Protein AF-0000000076796017 (afdb_homodimer)

Nearest PDB structures (foldseek):
  6kgq-assembly1_A  TM=8.817E-01  e=2.669E+00  Homo sapiens
  6ox7-assembly1_C  TM=5.509E-01  e=4.824E+00  Homo sapiens
  8iyj-assembly1_U4  TM=5.498E-01  e=5.876E+00  Mus musculus
  6kgq-assembly1_A  TM=8.826E-01  e=4.907E+00  Homo sapiens
  6ox7-assembly1_C  TM=5.488E-01  e=4.907E+00  Homo sapiens

Organism: Aegilops tauschii subsp. strangulata (NCBI:txid200361)

Structure (mmCIF, N/CA/C/O backbone):
data_AF-0000000076796017-model_v1
#
loop_
_entity.id
_entity.type
_entity.pdbx_description
1 polymer 'Uncharacterized protein'
#
loop_
_atom_site.group_PDB
_atom_site.id
_atom_site.type_symbol
_atom_site.label_atom_id
_atom_site.label_alt_id
_atom_site.label_comp_id
_atom_site.label_asym_id
_atom_site.label_entity_id
_atom_site.label_seq_id
_atom_site.pdbx_PDB_ins_code
_atom_site.Cartn_x
_atom_site.Cartn_y
_atom_site.Cartn_z
_atom_site.occupancy
_atom_site.B_iso_or_equiv
_atom_site.auth_seq_id
_atom_site.auth_comp_id
_atom_site.auth_asym_id
_atom_site.auth_atom_id
_atom_site.pdbx_PDB_model_num
ATOM 1 N N . MET A 1 1 ? -2.475 -36.625 -25.141 1 82.12 1 MET A N 1
ATOM 2 C CA . M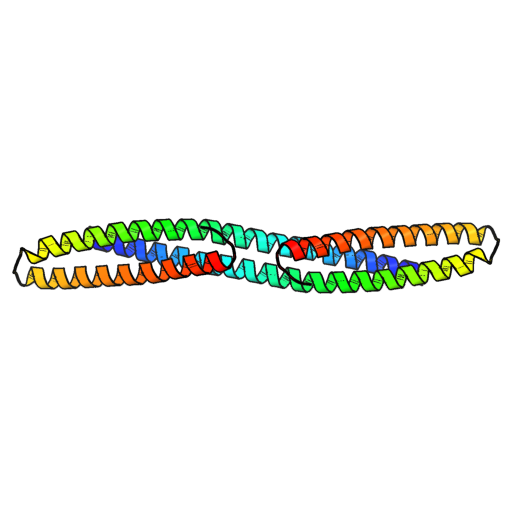ET A 1 1 ? -1.219 -35.875 -25.188 1 82.12 1 MET A CA 1
ATOM 3 C C . MET A 1 1 ? -1.455 -34.438 -25.641 1 82.12 1 MET A C 1
ATOM 5 O O . MET A 1 1 ? -1.058 -33.5 -24.953 1 82.12 1 MET A O 1
ATOM 9 N N . ILE A 1 2 ? -2.303 -34.281 -26.609 1 82.19 2 ILE A N 1
ATOM 10 C CA . ILE A 1 2 ? -2.537 -32.969 -27.156 1 82.19 2 ILE A CA 1
ATOM 11 C C . ILE A 1 2 ? -3.299 -32.125 -26.125 1 82.19 2 ILE A C 1
ATOM 13 O O . ILE A 1 2 ? -2.924 -30.969 -25.859 1 82.19 2 ILE A O 1
ATOM 17 N N . GLU A 1 3 ? -4.223 -32.719 -25.453 1 85.38 3 GLU A N 1
ATOM 18 C CA . GLU A 1 3 ? -5.023 -32 -24.453 1 85.38 3 GLU A CA 1
ATOM 19 C C . GLU A 1 3 ? -4.18 -31.625 -23.25 1 85.38 3 GLU A C 1
ATOM 21 O O . GLU A 1 3 ? -4.352 -30.547 -22.688 1 85.38 3 GLU A O 1
ATOM 26 N N . TYR A 1 4 ? -3.299 -32.438 -23.031 1 89.06 4 TYR A N 1
ATOM 27 C CA . TYR A 1 4 ? -2.434 -32.156 -21.891 1 89.06 4 TYR A CA 1
ATOM 28 C C . TYR A 1 4 ? -1.48 -31.016 -22.188 1 89.06 4 TYR A C 1
ATOM 30 O O . TYR A 1 4 ? -1.283 -30.125 -21.359 1 89.06 4 TYR A O 1
ATOM 38 N N . LYS A 1 5 ? -1.027 -31 -23.359 1 90.81 5 LYS A N 1
ATOM 39 C CA . LYS A 1 5 ? -0.114 -29.938 -23.781 1 90.81 5 LYS A CA 1
ATOM 40 C C . LYS A 1 5 ? -0.812 -28.578 -23.797 1 90.81 5 LYS A C 1
ATOM 42 O O . LYS A 1 5 ? -0.238 -27.578 -23.359 1 90.81 5 LYS A O 1
ATOM 47 N N . THR A 1 6 ? -2.016 -28.609 -24.188 1 92.5 6 THR A N 1
ATOM 48 C CA . THR A 1 6 ? -2.807 -27.375 -24.219 1 92.5 6 THR A CA 1
ATOM 49 C C . THR A 1 6 ? -3.07 -26.875 -22.797 1 92.5 6 THR A C 1
ATOM 51 O O . THR A 1 6 ? -3.01 -25.672 -22.547 1 92.5 6 THR A O 1
ATOM 54 N N . SER A 1 7 ? -3.309 -27.812 -21.891 1 92.25 7 SER A N 1
ATOM 55 C CA . SER A 1 7 ? -3.551 -27.438 -20.5 1 92.25 7 SER A CA 1
ATOM 56 C C . SER A 1 7 ? -2.32 -26.797 -19.875 1 92.25 7 SER A C 1
ATOM 58 O O . SER A 1 7 ? -2.428 -25.781 -19.172 1 92.25 7 SER A O 1
ATOM 60 N N . ILE A 1 8 ? -1.186 -27.344 -20.234 1 93.69 8 ILE A N 1
ATOM 61 C CA . ILE A 1 8 ? 0.057 -26.828 -19.672 1 93.69 8 ILE A CA 1
ATOM 62 C C . ILE A 1 8 ? 0.319 -25.422 -20.188 1 93.69 8 ILE A C 1
ATOM 64 O O . ILE A 1 8 ? 0.749 -24.547 -19.438 1 93.69 8 ILE A O 1
ATOM 68 N N . GLU A 1 9 ? 0.055 -25.25 -21.469 1 93.81 9 GLU A N 1
ATOM 69 C CA . GLU A 1 9 ? 0.251 -23.938 -22.062 1 93.81 9 GLU A CA 1
ATOM 70 C C . GLU A 1 9 ? -0.673 -22.891 -21.422 1 93.81 9 GLU A C 1
ATOM 72 O O . GLU A 1 9 ? -0.264 -21.766 -21.172 1 93.81 9 GLU A O 1
ATOM 77 N N . SER A 1 10 ? -1.889 -23.281 -21.156 1 95.69 10 SER A N 1
ATOM 78 C CA . SER A 1 10 ? -2.84 -22.391 -20.484 1 95.69 10 SER A CA 1
ATOM 79 C C . SER A 1 10 ? -2.371 -22.031 -19.078 1 95.69 10 SER A C 1
ATOM 81 O O . SER A 1 10 ? -2.445 -20.859 -18.672 1 95.69 10 SER A O 1
ATOM 83 N N . LEU A 1 11 ? -1.848 -22.969 -18.375 1 96.44 11 LEU A N 1
ATOM 84 C CA . LEU A 1 11 ? -1.366 -22.734 -17.031 1 96.44 11 LEU A CA 1
ATOM 85 C C . LEU A 1 11 ? -0.142 -21.828 -17.031 1 96.44 11 LEU A C 1
ATOM 87 O O . LEU A 1 11 ? 0.024 -21 -16.125 1 96.44 11 LEU A O 1
ATOM 91 N N . ARG A 1 12 ? 0.685 -22 -18.062 1 95.5 12 ARG A N 1
ATOM 92 C CA . ARG A 1 12 ? 1.837 -21.125 -18.219 1 95.5 12 ARG A CA 1
ATOM 93 C C . ARG A 1 12 ? 1.396 -19.672 -18.422 1 95.5 12 ARG A C 1
ATOM 95 O O . ARG A 1 12 ? 1.938 -18.766 -17.781 1 95.5 12 ARG A O 1
ATOM 102 N N . LYS A 1 13 ? 0.409 -19.5 -19.219 1 96.38 13 LYS A N 1
ATOM 103 C CA . LYS A 1 13 ? -0.108 -18.156 -19.484 1 96.38 13 LYS A CA 1
ATOM 104 C C . LYS A 1 13 ? -0.763 -17.562 -18.234 1 96.38 13 LYS A C 1
ATOM 106 O O . LYS A 1 13 ? -0.538 -16.406 -17.906 1 96.38 13 LYS A O 1
ATOM 111 N N . ASP A 1 14 ? -1.509 -18.359 -17.578 1 96.19 14 ASP A N 1
ATOM 112 C CA . ASP A 1 14 ? -2.184 -17.906 -16.375 1 96.19 14 ASP A CA 1
ATOM 113 C C . ASP A 1 14 ? -1.175 -17.531 -15.281 1 96.19 14 ASP A C 1
ATOM 115 O O . ASP A 1 14 ? -1.356 -16.547 -14.562 1 96.19 14 ASP A O 1
ATOM 119 N N . SER A 1 15 ? -0.137 -18.328 -15.148 1 97 15 SER A N 1
ATOM 120 C CA . SER A 1 15 ? 0.914 -18.062 -14.172 1 97 15 SER A CA 1
ATOM 121 C C . SER A 1 15 ? 1.605 -16.734 -14.453 1 97 15 SER A C 1
ATOM 123 O O . SER A 1 15 ? 1.773 -15.922 -13.547 1 97 15 SER A O 1
ATOM 125 N N . LYS A 1 16 ? 1.929 -16.547 -15.727 1 96.5 16 LYS A N 1
ATOM 126 C CA . LYS A 1 16 ? 2.588 -15.297 -16.094 1 96.5 16 LYS A CA 1
ATOM 127 C C . LYS A 1 16 ? 1.682 -14.094 -15.836 1 96.5 16 LYS A C 1
ATOM 129 O O . LYS A 1 16 ? 2.121 -13.086 -15.289 1 96.5 16 LYS A O 1
ATOM 134 N N . TYR A 1 17 ? 0.441 -14.242 -16.25 1 97.19 17 TYR A N 1
ATOM 135 C CA . TYR A 1 17 ? -0.536 -13.172 -16.078 1 97.19 17 TYR A CA 1
ATOM 136 C C . TYR A 1 17 ? -0.683 -12.789 -14.609 1 97.19 17 TYR A C 1
ATOM 138 O O . TYR A 1 17 ? -0.632 -11.609 -14.258 1 97.19 17 TYR A O 1
ATOM 146 N N . THR A 1 18 ? -0.815 -13.742 -13.75 1 96.75 18 THR A N 1
ATOM 147 C CA . THR A 1 18 ? -1.027 -13.469 -12.328 1 96.75 18 THR A CA 1
ATOM 148 C C . THR A 1 18 ? 0.238 -12.898 -11.695 1 96.75 18 THR A C 1
ATOM 150 O O . THR A 1 18 ? 0.167 -12.016 -10.844 1 96.75 18 THR A O 1
ATOM 153 N N . LEU A 1 19 ? 1.381 -13.391 -12.148 1 96.19 19 LEU A N 1
ATOM 154 C CA . LEU A 1 19 ? 2.639 -12.891 -11.602 1 96.19 19 LEU A CA 1
ATOM 155 C C . LEU A 1 19 ? 2.855 -11.43 -11.984 1 96.19 19 LEU A C 1
ATOM 157 O O . LEU A 1 19 ? 3.338 -10.633 -11.18 1 96.19 19 LEU A O 1
ATOM 161 N N . ASP A 1 20 ? 2.441 -11.07 -13.211 1 95.62 20 ASP A N 1
ATOM 162 C CA . ASP A 1 20 ? 2.521 -9.688 -13.648 1 95.62 20 ASP A CA 1
ATOM 163 C C . ASP A 1 20 ? 1.604 -8.789 -12.82 1 95.62 20 ASP A C 1
ATOM 165 O O . ASP A 1 20 ? 1.963 -7.656 -12.492 1 95.62 20 ASP A O 1
ATOM 169 N N . LYS A 1 21 ? 0.511 -9.305 -12.492 1 94.75 21 LYS A N 1
ATOM 170 C CA . LYS A 1 21 ? -0.436 -8.539 -11.688 1 94.75 21 LYS A CA 1
ATOM 171 C C . LYS A 1 21 ? 0.102 -8.312 -10.281 1 94.75 21 LYS A C 1
ATOM 173 O O . LYS A 1 21 ? -0.119 -7.25 -9.688 1 94.75 21 LYS A O 1
ATOM 178 N N . VAL A 1 22 ? 0.787 -9.297 -9.75 1 94.88 22 VAL A N 1
ATOM 179 C CA . VAL A 1 22 ? 1.379 -9.148 -8.422 1 94.88 22 VAL A CA 1
ATOM 180 C C . VAL A 1 22 ? 2.381 -7.996 -8.43 1 94.88 22 VAL A C 1
ATOM 182 O O . VAL A 1 22 ? 2.418 -7.188 -7.5 1 94.88 22 VAL A O 1
ATOM 185 N N . VAL A 1 23 ? 3.18 -7.949 -9.508 1 94.56 23 VAL A N 1
ATOM 186 C CA . VAL A 1 23 ? 4.199 -6.914 -9.617 1 94.56 23 VAL A CA 1
ATOM 187 C C . VAL A 1 23 ? 3.547 -5.535 -9.578 1 94.56 23 VAL A C 1
ATOM 189 O O . VAL A 1 23 ? 4.035 -4.629 -8.898 1 94.56 23 VAL A O 1
ATOM 192 N N . ILE A 1 24 ? 2.369 -5.367 -10.172 1 93.38 24 ILE A N 1
ATOM 193 C CA . ILE A 1 24 ? 1.649 -4.098 -10.195 1 93.38 24 ILE A CA 1
ATOM 194 C C . ILE A 1 24 ? 1.143 -3.768 -8.797 1 93.38 24 ILE A C 1
ATOM 196 O O . ILE A 1 24 ? 1.312 -2.643 -8.32 1 93.38 24 ILE A O 1
ATOM 200 N N . GLY A 1 25 ? 0.575 -4.773 -8.203 1 93.56 25 GLY A N 1
ATOM 201 C CA . GLY 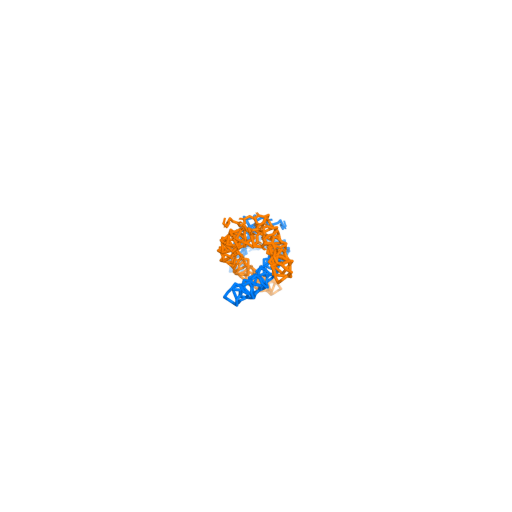A 1 25 ? 0.085 -4.562 -6.852 1 93.56 25 GLY A CA 1
ATOM 202 C C . GLY A 1 25 ? 1.183 -4.199 -5.867 1 93.56 25 GLY A C 1
ATOM 203 O O . GLY A 1 25 ? 1 -3.318 -5.023 1 93.56 25 GLY A O 1
ATOM 204 N N . GLU A 1 26 ? 2.318 -4.828 -5.984 1 93.81 26 GLU A N 1
ATOM 205 C CA . GLU A 1 26 ? 3.465 -4.535 -5.129 1 93.81 26 GLU A CA 1
ATOM 206 C C . GLU A 1 26 ? 3.977 -3.115 -5.355 1 93.81 26 GLU A C 1
ATOM 208 O O . GLU A 1 26 ? 4.316 -2.414 -4.402 1 93.81 26 GLU A O 1
ATOM 213 N N . SER A 1 27 ? 3.977 -2.717 -6.609 1 93 27 SER A N 1
ATOM 214 C CA . SER A 1 27 ? 4.43 -1.375 -6.957 1 93 27 SER A CA 1
ATOM 215 C C . SER A 1 27 ? 3.508 -0.309 -6.375 1 93 27 SER A C 1
ATOM 217 O O . SER A 1 27 ? 3.975 0.701 -5.844 1 93 27 SER A O 1
ATOM 219 N N . ASP A 1 28 ? 2.223 -0.581 -6.461 1 91.25 28 ASP A N 1
ATOM 220 C CA . ASP A 1 28 ? 1.256 0.36 -5.902 1 91.25 28 ASP A CA 1
ATOM 221 C C . ASP A 1 28 ? 1.414 0.476 -4.391 1 91.25 28 ASP A C 1
ATOM 223 O O . ASP A 1 28 ? 1.37 1.577 -3.838 1 91.25 28 ASP A O 1
ATOM 227 N N . LEU A 1 29 ? 1.631 -0.624 -3.76 1 93.38 29 LEU A N 1
ATOM 228 C CA . LEU A 1 29 ? 1.809 -0.644 -2.312 1 93.38 29 LEU A CA 1
ATOM 229 C C . LEU A 1 29 ? 3.047 0.149 -1.906 1 93.38 29 LEU A C 1
ATOM 231 O O . LEU A 1 29 ? 2.986 0.974 -0.991 1 93.38 29 LEU A O 1
ATOM 235 N N . GLN A 1 30 ? 4.094 -0.047 -2.654 1 93 30 GLN A N 1
ATOM 236 C CA . GLN A 1 30 ? 5.344 0.633 -2.34 1 93 30 GLN A CA 1
ATOM 237 C C . GLN A 1 30 ? 5.23 2.135 -2.588 1 93 30 GLN A C 1
ATOM 239 O O . GLN A 1 30 ? 5.727 2.939 -1.795 1 93 30 GLN A O 1
ATOM 244 N N . ARG A 1 31 ? 4.555 2.506 -3.619 1 94 31 ARG A N 1
ATOM 245 C CA . ARG A 1 31 ? 4.34 3.918 -3.916 1 94 31 ARG A CA 1
ATOM 246 C C . ARG A 1 31 ? 3.492 4.582 -2.834 1 94 31 ARG A C 1
ATOM 248 O O . ARG A 1 31 ? 3.816 5.68 -2.371 1 94 31 ARG A O 1
ATOM 255 N N . GLY A 1 32 ? 2.422 3.896 -2.49 1 93.56 32 GLY A N 1
ATOM 256 C CA . GLY A 1 32 ? 1.574 4.43 -1.436 1 93.56 32 GLY A CA 1
ATOM 257 C C . GLY A 1 32 ? 2.312 4.648 -0.128 1 93.56 32 GLY A C 1
ATOM 258 O O . GLY A 1 32 ? 2.162 5.691 0.51 1 93.56 32 GLY A O 1
ATOM 259 N N . ARG A 1 33 ? 3.143 3.707 0.24 1 93.88 33 ARG A N 1
ATOM 260 C CA . ARG A 1 33 ? 3.922 3.811 1.47 1 93.88 33 ARG A CA 1
ATOM 261 C C . ARG A 1 33 ? 4.906 4.973 1.398 1 93.88 33 ARG A C 1
ATOM 263 O O . ARG A 1 33 ? 5.035 5.746 2.354 1 93.88 33 ARG A O 1
ATOM 270 N N . THR A 1 34 ? 5.562 5.098 0.241 1 94.69 34 THR A N 1
ATOM 271 C CA . THR A 1 34 ? 6.531 6.168 0.039 1 94.69 34 THR A CA 1
ATOM 272 C C . THR A 1 34 ? 5.848 7.531 0.088 1 94.69 34 THR A C 1
ATOM 274 O O . THR A 1 34 ? 6.34 8.453 0.74 1 94.69 34 THR A O 1
ATOM 277 N N . ASP A 1 35 ? 4.691 7.609 -0.568 1 94.25 35 ASP A N 1
ATOM 278 C CA . ASP A 1 35 ? 3.943 8.867 -0.583 1 94.25 35 ASP A CA 1
ATOM 279 C C . ASP A 1 35 ? 3.477 9.242 0.821 1 94.25 35 ASP A C 1
ATOM 281 O O . ASP A 1 35 ? 3.578 10.406 1.225 1 94.25 35 ASP A O 1
ATOM 285 N N . LEU A 1 36 ? 2.994 8.297 1.562 1 95.75 36 LEU A N 1
ATOM 286 C CA . LEU A 1 36 ? 2.508 8.57 2.91 1 95.75 36 LEU A CA 1
ATOM 287 C C . LEU A 1 36 ? 3.652 8.984 3.828 1 95.75 36 LEU A C 1
ATOM 289 O O . LEU A 1 36 ? 3.494 9.891 4.652 1 95.75 36 LEU A O 1
ATOM 293 N N . ARG A 1 37 ? 4.82 8.391 3.613 1 95.88 37 ARG A N 1
ATOM 294 C CA . ARG A 1 37 ? 5.98 8.773 4.414 1 95.88 37 ARG A CA 1
ATOM 295 C C . ARG A 1 37 ? 6.406 10.203 4.117 1 95.88 37 ARG A C 1
ATOM 297 O O . ARG A 1 37 ? 6.625 10.992 5.039 1 95.88 37 ARG A O 1
ATOM 304 N N . SER A 1 38 ? 6.48 10.523 2.828 1 95.75 38 SER A N 1
ATOM 305 C CA . SER A 1 38 ? 6.887 11.859 2.41 1 95.75 38 SER A CA 1
ATOM 306 C C . SER A 1 38 ? 5.875 12.906 2.859 1 95.75 38 SER A C 1
ATOM 308 O O . SER A 1 38 ? 6.254 13.953 3.398 1 95.75 38 SER A O 1
ATOM 310 N N . THR A 1 39 ? 4.629 12.539 2.678 1 96.06 39 THR A N 1
ATOM 311 C CA . THR A 1 39 ? 3.588 13.492 3.053 1 96.06 39 THR A CA 1
ATOM 312 C C . THR A 1 39 ? 3.516 13.641 4.57 1 96.06 39 THR A C 1
ATOM 314 O O . THR A 1 39 ? 3.27 14.742 5.078 1 96.06 39 THR A O 1
ATOM 317 N N . GLY A 1 40 ? 3.768 12.539 5.254 1 96.31 40 GLY A N 1
ATOM 318 C CA . GLY A 1 40 ? 3.83 12.617 6.707 1 96.31 40 GLY A CA 1
ATOM 319 C C .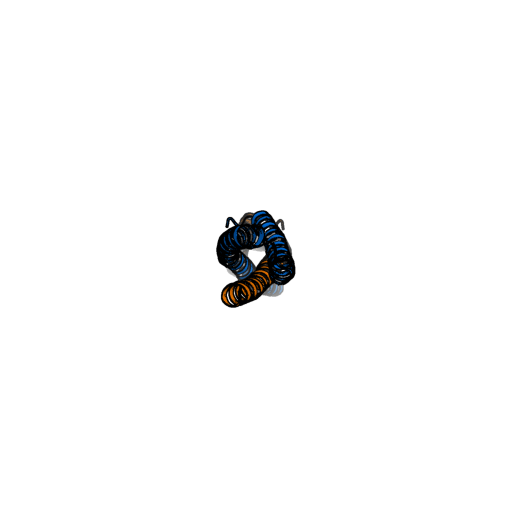 GLY A 1 40 ? 4.887 13.586 7.207 1 96.31 40 GLY A C 1
ATOM 320 O O . GLY A 1 40 ? 4.625 14.383 8.109 1 96.31 40 GLY A O 1
ATOM 321 N N . LYS A 1 41 ? 6.031 13.617 6.598 1 95.88 41 LYS A N 1
ATOM 322 C CA . LYS A 1 41 ? 7.098 14.547 6.953 1 95.88 41 LYS A CA 1
ATOM 323 C C . LYS A 1 41 ? 6.691 15.984 6.66 1 95.88 41 LYS A C 1
ATOM 325 O O . LYS A 1 41 ? 6.98 16.891 7.445 1 95.88 41 LYS A O 1
ATOM 330 N N . GLN A 1 42 ? 6.051 16.141 5.562 1 96.5 42 GLN A N 1
ATOM 331 C CA . GLN A 1 42 ? 5.582 17.469 5.199 1 96.5 42 GLN A CA 1
ATOM 332 C C . GLN A 1 42 ? 4.562 17.984 6.211 1 96.5 42 GLN A C 1
ATOM 334 O O . GLN A 1 42 ? 4.59 19.156 6.586 1 96.5 42 GLN A O 1
ATOM 339 N N . ILE A 1 43 ? 3.66 17.141 6.68 1 97.88 43 ILE A N 1
ATOM 340 C CA . ILE A 1 43 ? 2.648 17.531 7.652 1 97.88 43 ILE A CA 1
ATOM 341 C C . ILE A 1 43 ? 3.322 17.953 8.953 1 97.88 43 ILE A C 1
ATOM 343 O O . ILE A 1 43 ? 2.934 18.953 9.562 1 97.88 43 ILE A O 1
ATOM 347 N N . GLN A 1 44 ? 4.344 17.234 9.328 1 97.31 44 GLN A N 1
ATOM 348 C CA . GLN A 1 44 ? 5.066 17.594 10.547 1 97.31 44 GLN A CA 1
ATOM 349 C C . GLN A 1 44 ? 5.695 18.969 10.438 1 97.31 44 GLN A C 1
ATOM 351 O O . GLN A 1 44 ? 5.684 19.75 11.398 1 97.31 44 GLN A O 1
ATOM 356 N N . SER A 1 45 ? 6.184 19.281 9.266 1 97.44 45 SER A N 1
ATOM 357 C CA . SER A 1 45 ? 6.766 20.609 9.039 1 97.44 45 SER A CA 1
ATOM 358 C C . SER A 1 45 ? 5.711 21.703 9.164 1 97.44 45 SER A C 1
ATOM 360 O O . SER A 1 45 ? 5.961 22.734 9.773 1 97.44 45 SER A O 1
ATOM 362 N N . VAL A 1 46 ? 4.562 21.422 8.617 1 98 46 VAL A N 1
ATOM 363 C CA . VAL A 1 46 ? 3.473 22.391 8.695 1 98 46 VAL A CA 1
ATOM 364 C C . VAL A 1 46 ? 3.037 22.562 10.148 1 98 46 VAL A C 1
ATOM 366 O O . VAL A 1 46 ? 2.785 23.672 10.602 1 98 46 VAL A O 1
ATOM 369 N N . ILE A 1 47 ? 2.996 21.531 10.93 1 98 47 ILE A N 1
ATOM 370 C CA . ILE A 1 47 ? 2.617 21.578 12.336 1 98 47 ILE A CA 1
ATOM 371 C C . ILE A 1 47 ? 3.607 22.453 13.102 1 98 47 ILE A C 1
ATOM 373 O O . ILE A 1 47 ? 3.209 23.297 13.906 1 98 47 ILE A O 1
ATOM 377 N N . ARG A 1 48 ? 4.863 22.312 12.797 1 97.62 48 ARG A N 1
ATOM 378 C CA . ARG A 1 48 ? 5.879 23.141 13.453 1 97.62 48 ARG A CA 1
ATOM 379 C C . ARG A 1 48 ? 5.691 24.609 13.117 1 97.62 48 ARG A C 1
ATOM 381 O O . ARG A 1 48 ? 5.82 25.469 13.992 1 97.62 48 ARG A O 1
ATOM 388 N N . SER A 1 49 ? 5.406 24.844 11.891 1 97.62 49 SER A N 1
ATOM 389 C CA . SER A 1 49 ? 5.156 26.219 11.477 1 97.62 49 SER A CA 1
ATOM 390 C C . SER A 1 49 ? 3.928 26.797 12.172 1 97.62 49 SER A C 1
ATOM 3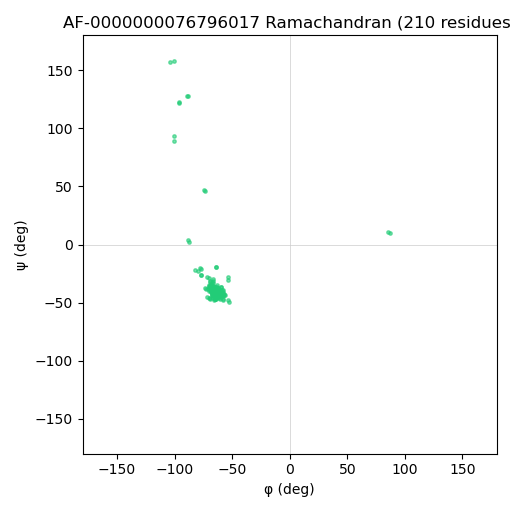92 O O . SER A 1 49 ? 3.906 27.969 12.539 1 97.62 49 SER A O 1
ATOM 394 N N . ILE A 1 50 ? 2.971 25.984 12.391 1 98.12 50 ILE A N 1
ATOM 395 C CA . ILE A 1 50 ? 1.757 26.422 13.07 1 98.12 50 ILE A CA 1
ATOM 396 C C . ILE A 1 50 ? 2.076 26.75 14.531 1 98.12 50 ILE A C 1
ATOM 398 O O . ILE A 1 50 ? 1.617 27.766 15.062 1 98.12 50 ILE A O 1
ATOM 402 N N . TYR A 1 51 ? 2.871 25.953 15.133 1 97.12 51 TYR A N 1
ATOM 403 C CA . TYR A 1 51 ? 3.27 26.234 16.516 1 97.12 51 TYR A CA 1
ATOM 404 C C . TYR A 1 51 ? 3.963 27.594 16.609 1 97.12 51 TYR A C 1
ATOM 406 O O . TYR A 1 51 ? 3.709 28.359 17.547 1 97.12 51 TYR A O 1
ATOM 414 N N . LYS A 1 52 ? 4.801 27.844 15.68 1 96.25 52 LYS A N 1
ATOM 415 C CA . LYS A 1 52 ? 5.484 29.141 15.664 1 96.25 52 LYS A CA 1
ATOM 416 C 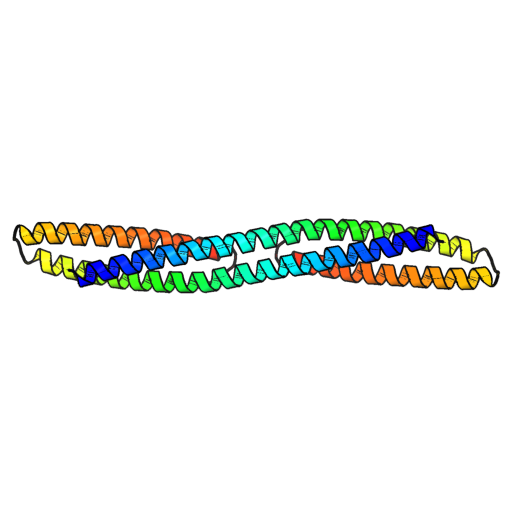C . LYS A 1 52 ? 4.496 30.281 15.469 1 96.25 52 LYS A C 1
ATOM 418 O O . LYS A 1 52 ? 4.598 31.312 16.125 1 96.25 52 LYS A O 1
ATOM 423 N N . ALA A 1 53 ? 3.523 30.062 14.633 1 96.31 53 ALA A N 1
ATOM 424 C CA . ALA A 1 53 ? 2.504 31.078 14.383 1 96.31 53 ALA A CA 1
ATOM 425 C C . ALA A 1 53 ? 1.625 31.281 15.617 1 96.31 53 ALA A C 1
ATOM 427 O O . ALA A 1 53 ? 1.232 32.406 15.93 1 96.31 53 ALA A O 1
ATOM 428 N N . GLU A 1 54 ? 1.323 30.203 16.266 1 96.62 54 GLU A N 1
ATOM 429 C CA . GLU A 1 54 ? 0.546 30.297 17.5 1 96.62 54 GLU A CA 1
ATOM 430 C C . GLU A 1 54 ? 1.298 31.078 18.578 1 96.62 54 GLU A C 1
ATOM 432 O O . GLU A 1 54 ? 0.7 31.859 19.312 1 96.62 54 GLU A O 1
ATOM 437 N N . SER A 1 55 ? 2.578 30.875 18.641 1 95.44 55 SER A N 1
ATOM 438 C CA . SER A 1 55 ? 3.412 31.609 19.578 1 95.44 55 SER A CA 1
ATOM 439 C C . SER A 1 55 ? 3.43 33.094 19.25 1 95.44 55 SER A C 1
ATOM 441 O O . SER A 1 55 ? 3.334 33.938 20.141 1 95.44 55 SER A O 1
ATOM 443 N N . THR A 1 56 ? 3.535 33.344 18 1 94.44 56 THR A N 1
ATOM 444 C CA . THR A 1 56 ? 3.502 34.75 17.547 1 94.44 56 THR A CA 1
ATOM 445 C C . THR A 1 56 ? 2.17 35.406 17.906 1 94.44 56 THR A C 1
ATOM 447 O O . THR A 1 56 ? 2.139 36.531 18.375 1 94.44 56 THR A O 1
ATOM 450 N N . ALA A 1 57 ? 1.031 34.656 17.703 1 95 57 ALA A N 1
ATOM 451 C CA . ALA A 1 57 ? -0.299 35.156 18.047 1 95 57 ALA A CA 1
ATOM 452 C C . ALA A 1 57 ? -0.399 35.5 19.531 1 95 57 ALA A C 1
ATOM 454 O O . ALA A 1 57 ? -0.967 36.531 19.906 1 95 57 ALA A O 1
ATOM 455 N N . ALA A 1 58 ? 0.156 34.656 20.375 1 94.44 58 ALA A N 1
ATOM 456 C CA . ALA A 1 58 ? 0.146 34.875 21.812 1 94.44 58 ALA A CA 1
ATOM 457 C C . ALA A 1 58 ? 0.891 36.156 22.172 1 94.44 58 ALA A C 1
ATOM 459 O O . ALA A 1 58 ? 0.428 36.938 23.016 1 94.44 58 ALA A O 1
ATOM 460 N N . GLY A 1 59 ? 2.047 36.375 21.531 1 93.44 59 GLY A N 1
ATOM 461 C CA . GLY A 1 59 ? 2.789 37.625 21.734 1 93.44 59 GLY A CA 1
ATOM 462 C C . GLY A 1 59 ? 2.021 38.844 21.312 1 93.44 59 GLY A C 1
ATOM 463 O O . GLY A 1 59 ? 2.012 39.875 22.031 1 93.44 59 GLY A O 1
ATOM 464 N N . LEU A 1 60 ? 1.329 38.75 20.188 1 92.19 60 LEU A N 1
ATOM 465 C CA . LEU A 1 60 ? 0.515 39.875 19.703 1 92.19 60 LEU A CA 1
ATOM 466 C C . LEU A 1 60 ? -0.637 40.156 20.672 1 92.19 60 LEU A C 1
ATOM 468 O O . LEU A 1 60 ? -0.945 41.312 20.953 1 92.19 60 LEU A O 1
ATOM 472 N N . MET A 1 61 ? -1.226 39.156 21.188 1 91.62 61 MET A N 1
ATOM 473 C CA . MET A 1 61 ? -2.309 39.312 22.156 1 91.62 61 MET A CA 1
ATOM 474 C C . MET A 1 61 ? -1.827 40.031 23.391 1 91.62 61 MET A C 1
ATOM 476 O O . MET A 1 61 ? -2.51 40.938 23.906 1 91.62 61 MET A O 1
ATOM 480 N N . ASP A 1 62 ? -0.649 39.625 23.875 1 91.88 62 ASP A N 1
ATOM 481 C CA . ASP A 1 62 ? -0.094 40.25 25.062 1 91.88 62 ASP A CA 1
ATOM 482 C C . ASP A 1 62 ? 0.146 41.75 24.844 1 91.88 62 ASP A C 1
ATOM 484 O O . ASP A 1 62 ? -0.136 42.562 25.719 1 91.88 62 ASP A O 1
ATOM 488 N N . GLN A 1 63 ? 0.619 42.031 23.656 1 90.94 63 GLN A N 1
ATOM 489 C CA . GLN A 1 63 ? 0.888 43.438 23.312 1 90.94 63 GLN A CA 1
ATOM 490 C C . GLN A 1 63 ? -0.408 44.25 23.203 1 90.94 63 GLN A C 1
ATOM 492 O O . GLN A 1 63 ? -0.475 45.375 23.656 1 90.94 63 GLN A O 1
ATOM 497 N N . LEU A 1 64 ? -1.492 43.625 22.734 1 90.62 64 LEU A N 1
ATOM 498 C CA . LEU A 1 64 ? -2.758 44.312 22.5 1 90.62 64 LEU A CA 1
ATOM 499 C C . LEU A 1 64 ? -3.537 44.438 23.812 1 90.62 64 LEU A C 1
ATOM 501 O O . LEU A 1 64 ? -4.359 45.344 23.953 1 90.62 64 LEU A O 1
ATOM 505 N N . ARG A 1 65 ? -3.207 43.594 24.734 1 88.88 65 ARG A N 1
ATOM 506 C CA . ARG A 1 65 ? -3.893 43.625 26.031 1 88.88 65 ARG A CA 1
ATOM 507 C C . ARG A 1 65 ? -3.486 44.844 26.844 1 88.88 65 ARG A C 1
ATOM 509 O O . ARG A 1 65 ? -4.266 45.344 27.656 1 88.88 65 ARG A O 1
ATOM 516 N N . ILE A 1 66 ? -2.219 45.312 26.562 1 86.81 66 ILE A N 1
ATOM 517 C CA . ILE A 1 66 ? -1.674 46.438 27.312 1 86.81 66 ILE A CA 1
ATOM 518 C C . ILE A 1 66 ? -2.273 47.75 26.797 1 86.81 66 ILE A C 1
ATOM 520 O O . ILE A 1 66 ? -2.34 48.75 27.531 1 86.81 66 ILE A O 1
ATOM 524 N N . ILE A 1 67 ? -2.824 47.719 25.531 1 82.88 67 ILE A N 1
ATOM 525 C CA . ILE A 1 67 ? -3.338 48.938 24.922 1 82.88 67 ILE A CA 1
ATOM 526 C C . ILE A 1 67 ? -4.859 48.969 25.062 1 82.88 67 ILE A C 1
ATOM 528 O O . ILE A 1 67 ? -5.57 48.312 24.297 1 82.88 67 ILE A O 1
ATOM 532 N N . PRO A 1 68 ? -5.465 49.594 26.109 1 73.94 68 PRO A N 1
ATOM 533 C CA . PRO A 1 68 ? -6.895 49.594 26.406 1 73.94 68 PRO A CA 1
ATOM 534 C C . PRO A 1 68 ? -7.715 50.469 25.469 1 73.94 68 PRO A C 1
ATOM 536 O O . PRO A 1 68 ? -8.258 51.469 25.875 1 73.94 68 PRO A O 1
ATOM 539 N N . THR A 1 69 ? -7.605 50.5 24.078 1 82.62 69 THR A N 1
ATOM 540 C CA . THR A 1 69 ? -8.422 51.219 23.109 1 82.62 69 THR A CA 1
ATOM 541 C C . THR A 1 69 ? -9.375 50.281 22.391 1 82.62 69 THR A C 1
ATOM 543 O O . THR A 1 69 ? -9.219 49.062 22.453 1 82.62 69 THR A O 1
ATOM 546 N N . ARG A 1 70 ? -10.453 50.906 21.875 1 79.38 70 ARG A N 1
ATOM 547 C CA . ARG A 1 70 ? -11.422 50.156 21.078 1 79.38 70 ARG A CA 1
ATOM 548 C C . ARG A 1 70 ? -10.734 49.406 19.953 1 79.38 70 ARG A C 1
ATOM 550 O O . ARG A 1 70 ? -11.07 48.25 19.656 1 79.38 70 ARG A O 1
ATOM 557 N N . GLN A 1 71 ? -9.812 50.156 19.141 1 80.31 71 GLN A N 1
ATOM 558 C CA . GLN A 1 71 ? -9.07 49.531 18.047 1 80.31 71 GLN A CA 1
ATOM 559 C C . GLN A 1 71 ? -8.305 48.312 18.5 1 80.31 71 GLN A C 1
ATOM 561 O O . GLN A 1 71 ? -8.234 47.312 17.781 1 80.31 71 GLN A O 1
ATOM 566 N N . SER A 1 72 ? -7.949 48.344 19.797 1 88.25 72 SER A N 1
ATOM 567 C CA . SER A 1 72 ? -7.207 47.219 20.328 1 88.25 72 SER A CA 1
ATOM 568 C C . SER A 1 72 ? -8.125 46.031 20.594 1 88.25 72 SER A C 1
ATOM 570 O O . SER A 1 72 ? -7.734 44.875 20.391 1 88.25 72 SER A O 1
ATOM 572 N N . LEU A 1 73 ? -9.367 46.281 20.828 1 88.19 73 LEU A N 1
ATOM 573 C CA . LEU A 1 73 ? -10.336 45.219 21.062 1 88.19 73 LEU A CA 1
ATOM 574 C C . LEU A 1 73 ? -10.641 44.469 19.781 1 88.19 73 LEU A C 1
ATOM 576 O O . LEU A 1 73 ? -10.734 43.219 19.781 1 88.19 73 LEU A O 1
ATOM 580 N N . GLU A 1 74 ? -10.852 45.219 18.734 1 90.44 74 GLU A N 1
ATOM 581 C CA . GLU A 1 74 ? -11.109 44.625 17.438 1 90.44 74 GLU A CA 1
ATOM 582 C C . GLU A 1 74 ? -9.93 43.781 16.969 1 90.44 74 GLU A C 1
ATOM 584 O O . GLU A 1 74 ? -10.109 42.656 16.453 1 90.44 74 GLU A O 1
ATOM 589 N N . LEU A 1 75 ? -8.703 44.281 17.156 1 91.62 75 LEU A N 1
ATOM 590 C CA . LEU A 1 75 ? -7.492 43.562 16.766 1 91.62 75 LEU A CA 1
ATOM 591 C C . LEU A 1 75 ? -7.297 42.312 17.625 1 91.62 75 LEU A C 1
ATOM 593 O O . LEU A 1 75 ? -6.844 41.281 17.125 1 91.62 75 LEU A O 1
ATOM 597 N N . ARG A 1 76 ? -7.73 42.375 18.906 1 93.31 76 ARG A N 1
ATOM 598 C CA . ARG A 1 76 ? -7.637 41.219 19.797 1 93.31 76 ARG A CA 1
ATOM 599 C C . ARG A 1 76 ? -8.586 40.125 19.344 1 93.31 76 ARG A C 1
ATOM 601 O O . ARG A 1 76 ? -8.211 38.938 19.328 1 93.31 76 ARG A O 1
ATOM 608 N N . ALA A 1 77 ? -9.719 40.562 18.938 1 93.75 77 ALA A N 1
ATOM 609 C CA . ALA A 1 77 ? -10.695 39.594 18.469 1 93.75 77 ALA A CA 1
ATOM 610 C C . ALA A 1 77 ? -10.211 38.906 17.203 1 93.75 77 ALA A C 1
ATOM 612 O O . ALA A 1 77 ? -10.406 37.688 17.031 1 93.75 77 ALA A O 1
ATOM 613 N N . GLU A 1 78 ? -9.594 39.656 16.328 1 93.75 78 GLU A N 1
ATOM 614 C CA . GLU A 1 78 ? -9.07 39.125 15.078 1 93.75 78 GLU A CA 1
ATOM 615 C C . GLU A 1 78 ? -7.941 38.125 15.344 1 93.75 78 GLU A C 1
ATOM 617 O O . GLU A 1 78 ? -7.93 37.031 14.781 1 93.75 78 GLU A O 1
ATOM 622 N N . VAL A 1 79 ? -7.02 38.5 16.203 1 94.69 79 VAL A N 1
ATOM 623 C CA . VAL A 1 79 ? -5.902 37.625 16.547 1 94.69 79 VAL A CA 1
ATOM 624 C C . VAL A 1 79 ? -6.426 36.375 17.219 1 94.69 79 VAL A C 1
ATOM 626 O O . VAL A 1 79 ? -5.945 35.25 16.938 1 94.69 79 VAL A O 1
ATOM 629 N N . ALA A 1 80 ? -7.41 36.562 18.078 1 94.81 80 ALA A N 1
ATOM 630 C CA . ALA A 1 80 ? -7.996 35.406 18.766 1 94.81 80 ALA A CA 1
ATOM 631 C C . ALA A 1 80 ? -8.625 34.438 17.766 1 94.81 80 ALA A C 1
ATOM 633 O O . ALA A 1 80 ? -8.484 33.219 17.891 1 94.81 80 ALA A O 1
ATOM 634 N N . SER A 1 81 ? -9.297 34.969 16.812 1 95.38 81 SER A N 1
ATOM 635 C CA . SER A 1 81 ? -9.93 34.156 15.781 1 95.38 81 SER A CA 1
ATOM 636 C C . SER A 1 81 ? -8.891 33.406 14.961 1 95.38 81 SER A C 1
ATOM 638 O O . SER A 1 81 ? -9.062 32.219 14.688 1 95.38 81 SER A O 1
ATOM 640 N N . MET A 1 82 ? -7.848 34.031 14.633 1 94.44 82 MET A N 1
ATOM 641 C CA . MET A 1 82 ? -6.777 33.438 13.852 1 94.44 82 MET A CA 1
ATOM 642 C C . MET A 1 82 ? -6.086 32.312 14.641 1 94.44 82 MET A C 1
ATOM 644 O O . MET A 1 82 ? -5.793 31.25 14.102 1 94.44 82 MET A O 1
ATOM 648 N N . ALA A 1 83 ? -5.867 32.594 15.898 1 94.81 83 ALA A N 1
ATOM 649 C CA . ALA A 1 83 ? -5.242 31.594 16.766 1 94.81 83 ALA A CA 1
ATOM 650 C C . ALA A 1 83 ? -6.121 30.359 16.891 1 94.81 83 ALA A C 1
ATOM 652 O O . ALA A 1 83 ? -5.621 29.234 16.891 1 94.81 83 ALA A O 1
ATOM 653 N N . SER A 1 84 ? -7.367 30.609 16.953 1 96.25 84 SER A N 1
ATOM 654 C CA . SER A 1 84 ? -8.312 29.5 17.047 1 96.25 84 SER A CA 1
ATOM 655 C C . SER A 1 84 ? -8.305 28.656 15.766 1 96.25 84 SER A C 1
ATOM 657 O O . SER A 1 84 ? -8.328 27.438 15.828 1 96.25 84 SER A O 1
ATOM 659 N N . ASP A 1 85 ? -8.312 29.328 14.68 1 95.25 85 ASP A N 1
ATOM 660 C CA . ASP A 1 85 ? -8.234 28.641 13.391 1 95.25 85 ASP A CA 1
ATOM 661 C C . ASP A 1 85 ? -6.969 27.797 13.305 1 95.25 85 ASP A C 1
ATOM 663 O O . ASP A 1 85 ? -7.02 26.641 12.875 1 95.25 85 ASP A O 1
ATOM 667 N N . LEU A 1 86 ? -5.84 28.312 13.719 1 96.75 86 LEU A N 1
ATOM 668 C CA . LEU A 1 86 ? -4.57 27.609 13.688 1 96.75 86 LEU A CA 1
ATOM 669 C C . LEU A 1 86 ? -4.621 26.359 14.578 1 96.75 86 LEU A C 1
ATOM 671 O O . LEU A 1 86 ? -4.145 25.297 14.188 1 96.75 86 LEU A O 1
ATOM 675 N N . LYS A 1 87 ? -5.223 26.562 15.719 1 96.38 87 LYS A N 1
ATOM 676 C CA . LYS A 1 87 ? -5.355 25.438 16.641 1 96.38 87 LYS A CA 1
ATOM 677 C C . LYS A 1 87 ? -6.164 24.297 16.016 1 96.38 87 LYS A C 1
ATOM 679 O O . LYS A 1 87 ? -5.789 23.125 16.125 1 96.38 87 LYS A O 1
ATOM 684 N N . ASN A 1 88 ? -7.203 24.672 15.391 1 96.44 88 ASN A N 1
ATOM 685 C CA . ASN A 1 88 ? -8.047 23.688 14.727 1 96.44 88 ASN A CA 1
ATOM 686 C C . ASN A 1 88 ? -7.289 22.953 13.617 1 96.44 88 ASN A C 1
ATOM 688 O O . ASN A 1 88 ? -7.371 21.734 13.5 1 96.44 88 ASN A O 1
ATOM 692 N N . ARG A 1 89 ? -6.605 23.656 12.867 1 96.12 89 ARG A N 1
ATOM 693 C CA . ARG A 1 89 ? -5.84 23.078 11.766 1 96.12 89 ARG A CA 1
ATOM 694 C C . ARG A 1 89 ? -4.754 22.141 12.281 1 96.12 89 ARG A C 1
ATOM 696 O O . ARG A 1 89 ? -4.52 21.078 11.711 1 96.12 89 ARG A O 1
ATOM 703 N N . ARG A 1 90 ? -4.098 22.594 13.336 1 97.81 90 ARG A N 1
ATOM 704 C CA . ARG A 1 90 ? -3.086 21.734 13.961 1 97.81 90 ARG A CA 1
ATOM 705 C C . ARG A 1 90 ? -3.676 20.406 14.375 1 97.81 90 ARG A C 1
ATOM 707 O O . ARG A 1 90 ? -3.072 19.344 14.148 1 97.81 90 ARG A O 1
ATOM 714 N N . HIS A 1 91 ? -4.848 20.453 14.953 1 97.44 91 HIS A N 1
ATOM 715 C CA . HIS A 1 91 ? -5.488 19.219 15.414 1 97.44 91 HIS A CA 1
ATOM 716 C C . HIS A 1 91 ? -5.797 18.281 14.25 1 97.44 91 HIS A C 1
ATOM 718 O O . HIS A 1 91 ? -5.535 17.078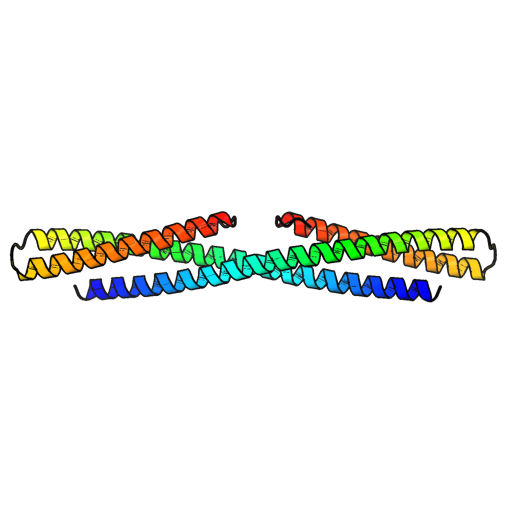 14.336 1 97.44 91 HIS A O 1
ATOM 724 N N . VAL A 1 92 ? -6.293 18.797 13.188 1 97.06 92 VAL A N 1
ATOM 725 C CA . VAL A 1 92 ? -6.633 18 12.016 1 97.06 92 VAL A CA 1
ATOM 726 C C . VAL A 1 92 ? -5.371 17.344 11.461 1 97.06 92 VAL A C 1
ATOM 728 O O . VAL A 1 92 ? -5.379 16.141 11.141 1 97.06 92 VAL A O 1
ATOM 731 N N . LEU A 1 93 ? -4.328 18.109 11.383 1 97.81 93 LEU A N 1
ATOM 732 C CA . LEU A 1 93 ? -3.068 17.594 10.859 1 97.81 93 LEU A CA 1
ATOM 733 C C . LEU A 1 93 ? -2.498 16.516 11.773 1 97.81 93 LEU A C 1
ATOM 735 O O . LEU A 1 93 ? -2.01 15.484 11.297 1 97.81 93 LEU A O 1
ATOM 739 N N . GLU A 1 94 ? -2.594 16.734 13.07 1 96.88 94 GLU A N 1
ATOM 740 C CA . GLU A 1 94 ? -2.102 15.75 14.023 1 96.88 94 GLU A CA 1
ATOM 741 C C . GLU A 1 94 ? -2.879 14.445 13.922 1 96.88 94 GLU A C 1
ATOM 743 O O . GLU A 1 94 ? -2.295 13.359 13.992 1 96.88 94 GLU A O 1
ATOM 748 N N . GLU A 1 95 ? -4.133 14.562 13.68 1 96.31 95 GLU A N 1
ATOM 749 C CA . GLU A 1 95 ? -4.961 13.375 13.5 1 96.31 95 GLU A CA 1
ATOM 750 C C . GLU A 1 95 ? -4.551 12.602 12.25 1 96.31 95 GLU A C 1
ATOM 752 O O . GLU A 1 95 ? -4.547 11.367 12.242 1 96.31 95 GLU A O 1
ATOM 757 N N . ARG A 1 96 ? -4.242 13.328 11.258 1 95.38 96 ARG A N 1
ATOM 758 C CA . ARG A 1 96 ? -3.873 12.68 10.008 1 95.38 96 ARG A CA 1
ATOM 759 C C . ARG A 1 96 ? -2.535 11.961 10.141 1 95.38 96 ARG A C 1
ATOM 761 O O . ARG A 1 96 ? -2.352 10.875 9.578 1 95.38 96 ARG A O 1
ATOM 768 N N . VAL A 1 97 ? -1.628 12.547 10.883 1 95.56 97 VAL A N 1
ATOM 769 C CA . VAL A 1 97 ? -0.35 11.898 11.156 1 95.56 97 VAL A CA 1
ATOM 770 C C . VAL A 1 97 ? -0.587 10.586 11.898 1 95.56 97 VAL A C 1
ATOM 772 O O . VAL A 1 97 ? 0.047 9.57 11.594 1 95.56 97 VAL A O 1
ATOM 775 N N . ASN A 1 98 ? -1.52 10.617 12.82 1 93.94 98 ASN A N 1
ATOM 776 C CA . ASN A 1 98 ? -1.858 9.406 13.555 1 93.94 98 ASN A CA 1
ATOM 777 C C . ASN A 1 98 ? -2.443 8.336 12.641 1 93.94 98 ASN A C 1
ATOM 779 O O . ASN A 1 98 ? -2.1 7.156 12.758 1 93.94 98 ASN A O 1
ATOM 783 N N . ARG A 1 99 ? -3.25 8.742 11.711 1 92.88 99 ARG A N 1
ATOM 784 C CA . ARG A 1 99 ? -3.854 7.805 10.766 1 92.88 99 ARG A CA 1
ATOM 785 C C . ARG A 1 99 ? -2.799 7.188 9.859 1 92.88 99 ARG A C 1
ATOM 787 O O . ARG A 1 99 ? -2.857 5.996 9.547 1 92.88 99 ARG A O 1
ATOM 794 N N . ILE A 1 100 ? -1.858 7.992 9.422 1 95.06 100 ILE A N 1
ATOM 795 C CA . ILE A 1 100 ? -0.767 7.488 8.594 1 95.06 100 ILE A CA 1
ATOM 796 C C . ILE A 1 100 ? -0.014 6.391 9.344 1 95.06 100 ILE A C 1
ATOM 798 O O . ILE A 1 100 ? 0.331 5.359 8.766 1 95.06 100 ILE A O 1
ATOM 802 N N . SER A 1 101 ? 0.18 6.566 10.648 1 92.5 101 SER A N 1
ATOM 803 C CA . SER A 1 101 ? 0.917 5.605 11.461 1 92.5 101 SER A CA 1
ATOM 804 C C . SER A 1 101 ? 0.168 4.281 11.562 1 92.5 101 SER A C 1
ATOM 806 O O . SER A 1 101 ? 0.785 3.225 11.711 1 92.5 101 SER A O 1
ATOM 808 N N . GLU A 1 102 ? -1.116 4.359 11.5 1 89.12 102 GLU A N 1
ATOM 809 C CA . GLU A 1 102 ? -1.93 3.15 11.57 1 89.12 102 GLU A CA 1
ATOM 810 C C . GLU A 1 102 ? -1.671 2.24 10.375 1 89.12 102 GLU A C 1
ATOM 812 O O . GLU A 1 102 ? -1.904 1.032 10.445 1 89.12 102 GLU A O 1
ATOM 817 N N . TYR A 1 103 ? -1.104 2.824 9.32 1 86.62 103 TYR A N 1
ATOM 818 C CA . TYR A 1 103 ? -0.752 2.033 8.141 1 86.62 103 TYR A CA 1
ATOM 819 C C . TYR A 1 103 ? 0.647 1.446 8.281 1 86.62 103 TYR A C 1
ATOM 821 O O . TYR A 1 103 ? 1.167 0.838 7.34 1 86.62 103 TYR A O 1
ATOM 829 N N . GLY A 1 104 ? 1.216 1.706 9.383 1 86.56 104 GLY A N 1
ATOM 830 C CA . GLY A 1 104 ? 2.551 1.179 9.617 1 86.56 104 GLY A CA 1
ATOM 831 C C . GLY A 1 104 ? 3.65 2.076 9.086 1 86.56 104 GLY A C 1
ATOM 832 O O . GLY A 1 104 ? 4.773 1.622 8.859 1 86.56 104 GLY A O 1
ATOM 833 N N . VAL A 1 105 ? 3.264 3.232 8.703 1 89.62 105 VAL A N 1
ATOM 834 C CA . VAL A 1 105 ? 4.234 4.191 8.188 1 89.62 105 VAL A CA 1
ATOM 835 C C . VAL A 1 105 ? 4.668 5.141 9.305 1 89.62 105 VAL A C 1
ATOM 837 O O . VAL A 1 105 ? 3.83 5.766 9.953 1 89.62 105 VAL A O 1
ATOM 840 N 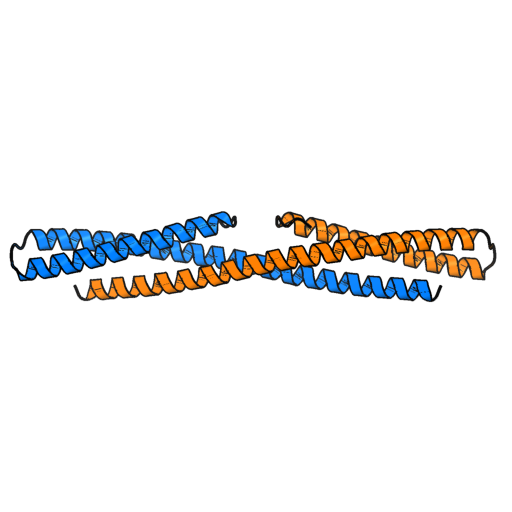N . ARG A 1 106 ? 5.922 5.16 9.523 1 86.31 106 ARG A N 1
ATOM 841 C CA . ARG A 1 106 ? 6.465 6.062 10.539 1 86.31 106 ARG A CA 1
ATOM 842 C C . ARG A 1 106 ? 6.797 7.422 9.938 1 86.31 106 ARG A C 1
ATOM 844 O O . ARG A 1 106 ? 7.434 7.504 8.883 1 86.31 106 ARG A O 1
ATOM 851 N N . VAL A 1 107 ? 6.312 8.367 10.516 1 85.88 107 VAL A N 1
ATOM 852 C CA . VAL A 1 107 ? 6.59 9.719 10.039 1 85.88 107 VAL A CA 1
ATOM 853 C C . VAL A 1 107 ? 7.277 10.523 11.141 1 85.88 107 VAL A C 1
ATOM 855 O O . VAL A 1 107 ? 7.125 10.219 12.328 1 85.88 107 VAL A O 1
ATOM 858 N N . MET B 1 1 ? 0.255 42.938 11.578 1 81.88 1 MET B N 1
ATOM 859 C CA . MET B 1 1 ? -1.046 42.312 11.359 1 81.88 1 MET B CA 1
ATOM 860 C C . MET B 1 1 ? -1.14 41.75 9.945 1 81.88 1 MET B C 1
ATOM 862 O O . MET B 1 1 ? -1.452 40.562 9.773 1 81.88 1 MET B O 1
ATOM 866 N N . ILE B 1 2 ? -0.635 42.469 8.992 1 80.94 2 ILE B N 1
ATOM 867 C CA . ILE B 1 2 ? -0.738 42.031 7.598 1 80.94 2 ILE B CA 1
ATOM 868 C C . ILE B 1 2 ? 0.163 40.844 7.367 1 80.94 2 ILE B C 1
ATOM 870 O O . ILE B 1 2 ? -0.268 39.844 6.793 1 80.94 2 ILE B O 1
ATOM 874 N N . GLU B 1 3 ? 1.317 40.844 7.969 1 84.88 3 GLU B N 1
ATOM 875 C CA . GLU B 1 3 ? 2.266 39.75 7.816 1 84.88 3 GLU B CA 1
ATOM 876 C C . GLU B 1 3 ? 1.755 38.469 8.5 1 84.88 3 GLU B C 1
ATOM 878 O O . GLU B 1 3 ? 1.925 37.375 7.977 1 84.88 3 GLU B O 1
ATOM 883 N N . TYR B 1 4 ? 1.084 38.719 9.5 1 88.69 4 TYR B N 1
ATOM 884 C CA . TYR B 1 4 ? 0.547 37.562 10.234 1 88.69 4 TYR B CA 1
ATOM 885 C C . TYR B 1 4 ? -0.597 36.938 9.469 1 88.69 4 TYR B C 1
ATOM 887 O O . TYR B 1 4 ? -0.669 35.688 9.375 1 88.69 4 TYR B O 1
ATOM 895 N N . LYS B 1 5 ? -1.365 37.75 8.859 1 90.44 5 LYS B N 1
ATOM 896 C CA . LYS B 1 5 ? -2.49 37.25 8.078 1 90.44 5 LYS B CA 1
ATOM 897 C C . LYS B 1 5 ? -2.006 36.469 6.863 1 90.44 5 LYS B C 1
ATOM 899 O O . LYS B 1 5 ? -2.562 35.406 6.535 1 90.44 5 LYS B O 1
ATOM 904 N N . THR B 1 6 ? -0.97 36.938 6.301 1 92.38 6 THR B N 1
ATOM 905 C CA . THR B 1 6 ? -0.388 36.25 5.148 1 92.38 6 THR B CA 1
ATOM 906 C C . THR B 1 6 ? 0.201 34.906 5.551 1 92.38 6 THR B C 1
ATOM 908 O O . THR B 1 6 ? 0.059 33.906 4.824 1 92.38 6 THR B O 1
ATOM 911 N N . SER B 1 7 ? 0.814 34.875 6.707 1 92 7 SER B N 1
ATOM 912 C CA . SER B 1 7 ? 1.396 33.625 7.207 1 92 7 SER B CA 1
ATOM 913 C C . SER B 1 7 ? 0.321 32.594 7.461 1 92 7 SER B C 1
ATOM 915 O O . SER B 1 7 ? 0.485 31.422 7.09 1 92 7 SER B O 1
ATOM 917 N N . ILE B 1 8 ? -0.781 33.031 7.984 1 93.5 8 ILE B N 1
ATOM 918 C CA . ILE B 1 8 ? -1.866 32.125 8.297 1 93.5 8 ILE B CA 1
ATOM 919 C C . ILE B 1 8 ? -2.459 31.562 7.004 1 93.5 8 ILE B C 1
ATOM 921 O O . ILE B 1 8 ? -2.773 30.375 6.922 1 93.5 8 ILE B O 1
ATOM 925 N N . GLU B 1 9 ? -2.605 32.469 6.051 1 93.69 9 GLU B N 1
ATOM 926 C CA . GLU B 1 9 ? -3.137 32 4.762 1 93.69 9 GLU B CA 1
ATOM 927 C C . GLU B 1 9 ? -2.215 30.984 4.109 1 93.69 9 GLU B C 1
ATOM 929 O O . GLU B 1 9 ? -2.686 30 3.529 1 93.69 9 GLU B O 1
ATOM 934 N N . SER B 1 10 ? -0.931 31.188 4.195 1 95.75 10 SER B N 1
ATOM 935 C CA . SER B 1 10 ? 0.043 30.234 3.66 1 95.75 10 SER B CA 1
ATOM 936 C C . SER B 1 10 ? -0.048 28.891 4.367 1 95.75 10 SER B C 1
ATOM 938 O O . SER B 1 10 ? -0.016 27.844 3.725 1 95.75 10 SER B O 1
ATOM 940 N N . LEU B 1 11 ? -0.204 28.922 5.645 1 96.38 11 LEU B N 1
ATOM 941 C CA . LEU B 1 11 ? -0.306 27.688 6.43 1 96.38 11 LEU B CA 1
ATOM 942 C C . LEU B 1 11 ? -1.591 26.938 6.098 1 96.38 11 LEU B C 1
ATOM 944 O O . LEU B 1 11 ? -1.604 25.703 6.062 1 96.38 11 LEU B O 1
ATOM 948 N N . ARG B 1 12 ? -2.656 27.719 5.836 1 95.44 12 ARG B N 1
ATOM 949 C CA . ARG B 1 12 ? -3.914 27.109 5.406 1 95.44 12 ARG B CA 1
ATOM 950 C C . ARG B 1 12 ? -3.746 26.375 4.082 1 95.44 12 ARG B C 1
ATOM 952 O O . ARG B 1 12 ? -4.199 25.234 3.934 1 95.44 12 ARG B O 1
ATOM 959 N N . LYS B 1 13 ? -3.061 27 3.207 1 96.25 13 LYS B N 1
ATOM 960 C CA . LYS B 1 13 ? -2.822 26.391 1.897 1 96.25 13 LYS B CA 1
ATOM 961 C C . LYS B 1 13 ? -1.926 25.172 2.012 1 96.25 13 LYS B C 1
ATOM 963 O O . LYS B 1 13 ? -2.201 24.125 1.4 1 96.25 13 LYS B O 1
ATOM 968 N N . ASP B 1 14 ? -0.918 25.281 2.768 1 96.19 14 ASP B N 1
ATOM 969 C CA . ASP B 1 14 ? 0.008 24.172 2.959 1 96.19 14 ASP B CA 1
ATOM 970 C C . ASP B 1 14 ? -0.686 22.984 3.627 1 96.19 14 ASP B C 1
ATOM 972 O O . ASP B 1 14 ? -0.443 21.844 3.266 1 96.19 14 ASP B O 1
ATOM 976 N N . SER B 1 15 ? -1.511 23.25 4.605 1 96.94 15 SER B N 1
ATOM 977 C CA . SER B 1 15 ? -2.262 22.219 5.297 1 96.94 15 SER B CA 1
ATOM 978 C C . SER B 1 15 ? -3.18 21.469 4.332 1 96.94 15 SER B C 1
ATOM 980 O O . SER B 1 15 ? -3.195 20.234 4.309 1 96.94 15 SER B O 1
ATOM 982 N N . LYS B 1 16 ? -3.895 22.25 3.512 1 96.38 16 LYS B N 1
ATOM 983 C CA . LYS B 1 16 ? -4.797 21.625 2.545 1 96.38 16 LYS B CA 1
ATOM 984 C C . LYS B 1 16 ? -4.023 20.781 1.539 1 96.38 16 LYS B C 1
ATOM 986 O O . LYS B 1 16 ? -4.418 19.656 1.24 1 96.38 16 LYS B O 1
ATOM 991 N N . TYR B 1 17 ? -2.949 21.344 1.046 1 97.06 17 TYR B N 1
ATOM 992 C CA . TYR B 1 17 ? -2.121 20.656 0.063 1 97.06 17 TYR B CA 1
ATOM 993 C C . TYR B 1 17 ? -1.612 19.328 0.612 1 97.06 17 TYR B C 1
ATOM 995 O O . TYR B 1 17 ? -1.726 18.297 -0.047 1 97.06 17 TYR B O 1
ATOM 1003 N N . THR B 1 18 ? -1.092 19.312 1.802 1 96.62 18 THR B N 1
ATOM 1004 C CA . THR B 1 18 ? -0.524 18.094 2.379 1 96.62 18 THR B CA 1
ATOM 1005 C C . THR B 1 18 ? -1.621 17.094 2.701 1 96.62 18 THR B C 1
ATOM 1007 O O . THR B 1 18 ? -1.429 15.883 2.533 1 96.62 18 THR B O 1
ATOM 1010 N N . LEU B 1 19 ? -2.764 17.594 3.129 1 96.19 19 LEU B N 1
ATOM 1011 C CA . LEU B 1 19 ? -3.871 16.688 3.438 1 96.19 19 LEU B CA 1
ATOM 1012 C C . LEU B 1 19 ? -4.383 16 2.176 1 96.19 19 LEU B C 1
ATOM 1014 O O . LEU B 1 19 ? -4.711 14.812 2.201 1 96.19 19 LEU B O 1
ATOM 1018 N N . ASP B 1 20 ? -4.391 16.75 1.067 1 95.56 20 ASP B N 1
ATOM 1019 C CA . ASP B 1 20 ? -4.777 16.156 -0.215 1 95.56 20 ASP B CA 1
ATOM 1020 C C . ASP B 1 20 ? -3.791 15.086 -0.649 1 95.56 20 ASP B C 1
ATOM 1022 O O . ASP B 1 20 ? -4.191 14.055 -1.201 1 95.56 20 ASP B O 1
ATOM 1026 N N . LYS B 1 21 ? -2.594 15.312 -0.384 1 94.56 21 LYS B N 1
ATOM 1027 C CA . LYS B 1 21 ? -1.568 14.344 -0.746 1 94.56 21 LYS B CA 1
ATOM 1028 C C . LYS B 1 21 ? -1.709 13.062 0.077 1 94.56 21 LYS B C 1
ATOM 1030 O O . LYS B 1 21 ? -1.477 11.961 -0.431 1 94.56 21 LYS B O 1
ATOM 1035 N N . VAL B 1 22 ? -2.064 13.219 1.327 1 94.81 22 VAL B N 1
ATOM 1036 C CA . VAL B 1 22 ? -2.271 12.047 2.172 1 94.81 22 VAL B CA 1
ATOM 1037 C C . VAL B 1 22 ? -3.379 11.18 1.586 1 94.81 22 VAL B C 1
ATOM 1039 O O . VAL B 1 22 ? -3.256 9.953 1.547 1 94.81 22 VAL B O 1
ATOM 1042 N N . VAL B 1 23 ? -4.445 11.836 1.14 1 94.38 23 VAL B N 1
ATOM 1043 C CA . VAL B 1 23 ? -5.586 11.109 0.592 1 94.38 23 VAL B CA 1
ATOM 1044 C C . VAL B 1 23 ? -5.141 10.281 -0.607 1 94.38 23 VAL B C 1
ATOM 1046 O O . VAL B 1 23 ? -5.543 9.117 -0.749 1 94.38 23 VAL B O 1
ATOM 1049 N N . ILE B 1 24 ? -4.219 10.773 -1.428 1 93.31 24 ILE B N 1
ATOM 1050 C CA . ILE B 1 24 ? -3.713 10.07 -2.598 1 93.31 24 ILE B CA 1
ATOM 1051 C C . ILE B 1 24 ? -2.883 8.867 -2.152 1 93.31 24 ILE B C 1
ATOM 1053 O O . ILE B 1 24 ? -3.061 7.758 -2.664 1 93.31 24 ILE B O 1
ATOM 1057 N N . GLY B 1 25 ? -2.029 9.148 -1.211 1 93.44 25 GLY B N 1
ATOM 1058 C CA . GLY B 1 25 ? -1.21 8.062 -0.699 1 93.44 25 GLY B CA 1
ATOM 1059 C C . GLY B 1 25 ? -2.025 6.941 -0.075 1 93.44 25 GLY B C 1
ATOM 1060 O O . GLY B 1 25 ? -1.733 5.766 -0.286 1 93.44 25 GLY B O 1
ATOM 1061 N N . GLU B 1 26 ? -3.049 7.281 0.651 1 93.69 26 GLU B N 1
ATOM 1062 C CA . GLU B 1 26 ? -3.936 6.297 1.269 1 93.69 26 GLU B CA 1
ATOM 1063 C C . GLU B 1 26 ? -4.676 5.48 0.213 1 93.69 26 GLU B C 1
ATOM 1065 O O . GLU B 1 26 ? -4.824 4.266 0.353 1 93.69 26 GLU B O 1
ATOM 1070 N N . SER B 1 27 ? -5.086 6.16 -0.824 1 92.88 27 SER B N 1
ATOM 1071 C CA . SER B 1 27 ? -5.801 5.492 -1.907 1 92.88 27 SER B CA 1
ATOM 1072 C C . SER B 1 27 ? -4.902 4.488 -2.623 1 92.88 27 SER B C 1
ATOM 1074 O O . SER B 1 27 ? -5.328 3.373 -2.928 1 92.88 27 SER B O 1
ATOM 1076 N N . ASP B 1 28 ? -3.674 4.895 -2.842 1 91.31 28 ASP B N 1
ATOM 1077 C CA . ASP B 1 28 ? -2.727 3.994 -3.492 1 91.31 28 ASP B CA 1
ATOM 1078 C C . ASP B 1 28 ? -2.461 2.762 -2.631 1 91.31 28 ASP B C 1
ATOM 1080 O O . ASP B 1 28 ? -2.416 1.641 -3.139 1 91.31 28 ASP B O 1
ATOM 1084 N N . LEU B 1 29 ? -2.334 2.977 -1.368 1 93.38 29 LEU B N 1
ATOM 1085 C CA . LEU B 1 29 ? -2.09 1.879 -0.438 1 93.38 29 LEU B CA 1
ATOM 1086 C C . LEU B 1 29 ? -3.256 0.897 -0.439 1 93.38 29 LEU B C 1
ATOM 1088 O O . LEU B 1 29 ? -3.051 -0.316 -0.528 1 93.38 29 LEU B O 1
ATOM 1092 N N . GLN B 1 30 ? -4.426 1.444 -0.429 1 92.88 30 GLN B N 1
ATOM 1093 C CA . GLN B 1 30 ? -5.617 0.603 -0.397 1 92.88 30 GLN B CA 1
ATOM 1094 C C . GLN B 1 30 ? -5.781 -0.171 -1.702 1 92.88 30 GLN B C 1
ATOM 1096 O O . GLN B 1 30 ? -6.129 -1.353 -1.69 1 92.88 30 GLN B O 1
ATOM 1101 N N . ARG B 1 31 ? -5.5 0.451 -2.787 1 94 31 ARG B N 1
ATOM 1102 C CA . ARG B 1 31 ? -5.57 -0.217 -4.082 1 94 31 ARG B CA 1
ATOM 1103 C C . ARG B 1 31 ? -4.551 -1.347 -4.172 1 94 31 ARG B C 1
ATOM 1105 O O . ARG B 1 31 ? -4.871 -2.447 -4.625 1 94 31 ARG B O 1
ATOM 1112 N N . GLY B 1 32 ? -3.342 -1.009 -3.766 1 93.69 32 GLY B N 1
ATOM 1113 C CA . GLY B 1 32 ? -2.309 -2.031 -3.775 1 93.69 32 GLY B CA 1
ATOM 1114 C C . GLY B 1 32 ? -2.668 -3.252 -2.947 1 93.69 32 GLY B C 1
ATOM 1115 O O . GLY B 1 32 ? -2.486 -4.387 -3.391 1 93.69 32 GLY B O 1
ATOM 1116 N N . ARG B 1 33 ? -3.215 -3.029 -1.785 1 94 33 ARG B N 1
ATOM 1117 C CA . ARG B 1 33 ? -3.617 -4.125 -0.908 1 94 33 ARG B CA 1
ATOM 1118 C C . ARG B 1 33 ? -4.727 -4.957 -1.544 1 94 33 ARG B C 1
ATOM 1120 O O . ARG B 1 33 ? -4.676 -6.188 -1.52 1 94 33 ARG B O 1
ATOM 1127 N N . THR B 1 34 ? -5.703 -4.246 -2.119 1 94.75 34 THR B N 1
ATOM 1128 C CA . THR B 1 34 ? -6.824 -4.918 -2.766 1 94.75 34 THR B CA 1
ATOM 1129 C C . THR B 1 34 ? -6.344 -5.746 -3.955 1 94.75 34 THR B C 1
ATOM 1131 O O . THR B 1 34 ? -6.75 -6.898 -4.117 1 94.75 34 THR B O 1
ATOM 1134 N N . ASP B 1 35 ? -5.449 -5.156 -4.75 1 94.5 35 ASP B N 1
ATOM 1135 C CA . ASP B 1 35 ? -4.918 -5.859 -5.914 1 94.5 35 ASP B CA 1
ATOM 1136 C C . ASP B 1 35 ? -4.121 -7.094 -5.496 1 94.5 35 ASP B C 1
ATOM 1138 O O . ASP B 1 35 ? -4.266 -8.164 -6.094 1 94.5 35 ASP B O 1
ATOM 1142 N N . LEU B 1 36 ? -3.312 -6.965 -4.492 1 95.88 36 LEU B N 1
ATOM 1143 C CA . LEU B 1 36 ? -2.502 -8.086 -4.035 1 95.88 36 LEU B CA 1
ATOM 1144 C C . LEU B 1 36 ? -3.381 -9.203 -3.475 1 95.88 36 LEU B C 1
ATOM 1146 O O . LEU B 1 36 ? -3.117 -10.383 -3.705 1 95.88 36 LEU B O 1
ATOM 1150 N N . ARG B 1 37 ? -4.461 -8.812 -2.807 1 96.12 37 ARG B N 1
ATOM 1151 C CA . ARG B 1 37 ? -5.379 -9.812 -2.281 1 96.12 37 ARG B CA 1
ATOM 1152 C C . ARG B 1 37 ? -6.062 -10.578 -3.41 1 96.12 37 ARG B C 1
ATOM 1154 O O . ARG B 1 37 ? -6.109 -11.812 -3.393 1 96.12 37 ARG B O 1
ATOM 1161 N N . SER B 1 38 ? -6.566 -9.828 -4.387 1 95.94 38 SER B N 1
ATOM 1162 C CA . SER B 1 38 ? -7.25 -10.438 -5.523 1 95.94 38 SER B CA 1
ATOM 1163 C C . SER B 1 38 ? -6.305 -11.32 -6.332 1 95.94 38 SER B C 1
ATOM 1165 O O . SER B 1 38 ? -6.648 -12.445 -6.684 1 95.94 38 SER B O 1
ATOM 1167 N N . THR B 1 39 ? -5.129 -10.766 -6.531 1 96.31 39 THR B N 1
ATOM 1168 C CA . THR B 1 39 ? -4.164 -11.523 -7.316 1 96.31 39 THR B CA 1
ATOM 1169 C C . THR B 1 39 ? -3.682 -12.75 -6.547 1 96.31 39 THR B C 1
ATOM 1171 O O . THR B 1 39 ? -3.451 -13.812 -7.137 1 96.31 39 THR B O 1
ATOM 1174 N N . GLY B 1 40 ? -3.561 -12.586 -5.242 1 96.5 40 GLY B N 1
ATOM 1175 C CA . GLY B 1 40 ? -3.213 -13.734 -4.418 1 96.5 40 GLY B CA 1
ATOM 1176 C C . GLY B 1 40 ? -4.199 -14.875 -4.543 1 96.5 40 GLY B C 1
ATOM 1177 O O . GLY B 1 40 ? -3.801 -16.031 -4.676 1 96.5 40 GLY B O 1
ATOM 1178 N N . LYS B 1 41 ? -5.477 -14.594 -4.586 1 96.12 41 LYS B N 1
ATOM 1179 C CA . LYS B 1 41 ? -6.512 -15.602 -4.766 1 96.12 41 LYS B CA 1
ATOM 1180 C C . LYS B 1 41 ? -6.398 -16.266 -6.137 1 96.12 41 LYS B C 1
ATOM 1182 O O . LYS B 1 41 ? -6.57 -17.484 -6.266 1 96.12 41 LYS B O 1
ATOM 1187 N N . GLN B 1 42 ? -6.129 -15.445 -7.094 1 96.69 42 GLN B N 1
ATOM 1188 C CA . GLN B 1 42 ? -5.965 -15.977 -8.445 1 96.69 42 GLN B CA 1
ATOM 1189 C C . GLN B 1 42 ? -4.777 -16.938 -8.516 1 96.69 42 GLN B C 1
ATOM 1191 O O . GLN B 1 42 ? -4.855 -17.984 -9.164 1 96.69 42 GLN B O 1
ATOM 1196 N N . ILE B 1 43 ? -3.68 -16.609 -7.863 1 98.06 43 ILE B N 1
ATOM 1197 C CA . ILE B 1 43 ? -2.494 -17.469 -7.863 1 98.06 43 ILE B CA 1
ATOM 1198 C C . ILE B 1 43 ? -2.822 -18.812 -7.219 1 98.06 43 ILE B C 1
ATOM 1200 O O . ILE B 1 43 ? -2.416 -19.859 -7.715 1 98.06 43 ILE B O 1
ATOM 1204 N N . GLN B 1 44 ? -3.574 -18.766 -6.152 1 97.38 44 GLN B N 1
ATOM 1205 C CA . GLN B 1 44 ? -3.961 -20 -5.477 1 97.38 44 GLN B CA 1
ATOM 1206 C C . GLN B 1 44 ? -4.77 -20.891 -6.406 1 97.38 44 GLN B C 1
ATOM 1208 O O . GLN B 1 44 ? -4.59 -22.109 -6.406 1 97.38 44 GLN B O 1
ATOM 1213 N N . SER B 1 45 ? -5.621 -20.281 -7.203 1 97.44 45 SER B N 1
ATOM 1214 C CA . SER B 1 45 ? -6.41 -21.047 -8.164 1 97.44 45 SER B CA 1
ATOM 1215 C C . SER B 1 45 ? -5.52 -21.719 -9.203 1 97.44 45 SER B C 1
ATOM 1217 O O . SER B 1 45 ? -5.723 -22.891 -9.547 1 97.44 45 SER B O 1
ATOM 1219 N N . VAL B 1 46 ? -4.555 -20.984 -9.656 1 98.06 46 VAL B N 1
ATOM 1220 C CA . VAL B 1 46 ? -3.625 -21.516 -10.641 1 98.06 46 VAL B CA 1
ATOM 1221 C C . VAL B 1 46 ? -2.826 -22.672 -10.023 1 98.06 46 VAL B C 1
ATOM 1223 O O . VAL B 1 46 ? -2.611 -23.703 -10.664 1 98.06 46 VAL B O 1
ATOM 1226 N N . ILE B 1 47 ? -2.41 -22.562 -8.789 1 98.06 47 ILE B N 1
ATOM 1227 C CA . ILE B 1 47 ? -1.659 -23.609 -8.094 1 98.06 47 ILE B CA 1
ATOM 1228 C C . ILE B 1 47 ? -2.5 -24.875 -8 1 98.06 47 ILE B C 1
ATOM 1230 O O . ILE B 1 47 ? -2.006 -25.969 -8.266 1 98.06 47 ILE B O 1
ATOM 1234 N N . ARG B 1 48 ? -3.764 -24.719 -7.715 1 97.69 48 ARG B N 1
ATOM 1235 C CA . ARG B 1 48 ? -4.652 -25.875 -7.648 1 97.69 48 ARG B CA 1
ATOM 1236 C C . ARG B 1 48 ? -4.77 -26.562 -9.008 1 97.69 48 ARG B C 1
ATOM 1238 O O . ARG B 1 48 ? -4.75 -27.781 -9.094 1 97.69 48 ARG B O 1
ATOM 1245 N N . SER B 1 49 ? -4.883 -25.766 -10 1 97.69 49 SER B N 1
ATOM 1246 C CA . SER B 1 49 ? -4.949 -26.312 -11.352 1 97.69 49 SER B CA 1
ATOM 1247 C C . SER B 1 49 ? -3.66 -27.047 -11.711 1 97.69 49 SER B C 1
ATOM 1249 O O . SER B 1 49 ? -3.695 -28.078 -12.383 1 97.69 49 SER B O 1
ATOM 1251 N N . ILE B 1 50 ? -2.574 -26.547 -11.258 1 98.25 50 ILE B N 1
ATOM 1252 C CA . ILE B 1 50 ? -1.288 -27.188 -11.523 1 98.25 50 ILE B CA 1
ATOM 1253 C C . ILE B 1 50 ? -1.223 -28.531 -10.805 1 98.25 50 ILE B C 1
ATOM 1255 O O . ILE B 1 50 ? -0.775 -29.531 -11.375 1 98.25 50 ILE B O 1
ATOM 1259 N N . TYR B 1 51 ? -1.687 -28.578 -9.617 1 97.19 51 TYR B N 1
ATOM 1260 C CA . TYR B 1 51 ? -1.714 -29.844 -8.891 1 97.19 51 TYR B CA 1
ATOM 1261 C C . TYR B 1 51 ? -2.523 -30.891 -9.648 1 97.19 51 TYR B C 1
ATOM 1263 O O . TYR B 1 51 ? -2.117 -32.062 -9.742 1 97.19 51 TYR B O 1
ATOM 1271 N N . LYS B 1 52 ? -3.617 -30.469 -10.164 1 96.38 52 LYS B N 1
ATOM 1272 C CA . LYS B 1 52 ? -4.441 -31.391 -10.945 1 96.38 52 LYS B CA 1
ATOM 1273 C C . LYS B 1 52 ? -3.709 -31.859 -12.203 1 96.38 52 LYS B C 1
ATOM 1275 O O . LYS B 1 52 ? -3.754 -33.031 -12.547 1 96.38 52 LYS B O 1
ATOM 1280 N N . ALA B 1 53 ? -3.002 -30.953 -12.812 1 96.5 53 ALA B N 1
ATOM 1281 C CA . ALA B 1 53 ? -2.242 -31.281 -14.008 1 96.5 53 ALA B CA 1
ATOM 1282 C C . ALA B 1 53 ? -1.082 -32.219 -13.68 1 96.5 53 ALA B C 1
ATOM 1284 O O . ALA B 1 53 ? -0.77 -33.125 -14.445 1 96.5 53 ALA B O 1
ATOM 1285 N N . GLU B 1 54 ? -0.461 -31.969 -12.578 1 96.69 54 GLU B N 1
ATOM 1286 C CA . GLU B 1 54 ? 0.617 -32.844 -12.125 1 96.69 54 GLU B CA 1
ATOM 1287 C C . GLU B 1 54 ? 0.105 -34.25 -11.859 1 96.69 54 GLU B C 1
ATOM 1289 O O . GLU B 1 54 ? 0.777 -35.25 -12.18 1 96.69 54 GLU B O 1
ATOM 1294 N N . SER B 1 55 ? -1.066 -34.312 -11.281 1 95.62 55 SER B N 1
ATOM 1295 C CA . SER B 1 55 ? -1.688 -35.625 -11.039 1 95.62 55 SER B CA 1
ATOM 1296 C C . SER B 1 55 ? -1.998 -36.344 -12.352 1 95.62 55 SER B C 1
ATOM 1298 O O . SER B 1 55 ? -1.766 -37.531 -12.469 1 95.62 55 SER B O 1
ATOM 1300 N N . THR B 1 56 ? -2.498 -35.594 -13.266 1 94.69 56 THR B N 1
ATOM 1301 C CA . THR B 1 56 ? -2.779 -36.156 -14.586 1 94.69 56 THR B CA 1
ATOM 1302 C C . THR B 1 56 ? -1.499 -36.656 -15.234 1 94.69 56 THR B C 1
ATOM 1304 O O . THR B 1 56 ? -1.485 -37.75 -15.812 1 94.69 56 THR B O 1
ATOM 1307 N N . ALA B 1 57 ? -0.38 -35.875 -15.133 1 95.12 57 ALA B N 1
ATOM 1308 C CA . ALA B 1 57 ? 0.914 -36.281 -15.672 1 95.12 57 ALA B CA 1
ATOM 1309 C C . ALA B 1 57 ? 1.383 -37.594 -15.062 1 95.12 57 ALA B C 1
ATOM 1311 O O . ALA B 1 57 ? 1.893 -38.469 -15.766 1 95.12 57 ALA B O 1
ATOM 1312 N N . ALA B 1 58 ? 1.215 -37.75 -13.773 1 94.56 58 ALA B N 1
ATOM 1313 C CA . ALA B 1 58 ? 1.605 -38.969 -13.07 1 94.56 58 ALA B CA 1
ATOM 1314 C C . ALA B 1 58 ? 0.832 -40.188 -13.602 1 94.56 58 ALA B C 1
ATOM 1316 O O . ALA B 1 58 ? 1.405 -41.25 -13.812 1 94.56 58 ALA B O 1
ATOM 1317 N N . GLY B 1 59 ? -0.485 -40 -13.836 1 93.69 59 GLY B N 1
ATOM 1318 C CA . GLY B 1 59 ? -1.292 -41.062 -14.422 1 93.69 59 GLY B CA 1
ATOM 1319 C C . GLY B 1 59 ? -0.845 -41.438 -15.812 1 93.69 59 GLY B C 1
ATOM 1320 O O . GLY B 1 59 ? -0.763 -42.625 -16.141 1 93.69 59 GLY B O 1
ATOM 1321 N N . LEU B 1 60 ? -0.505 -40.438 -16.625 1 92.31 60 LEU B N 1
ATOM 1322 C CA . LEU B 1 60 ? -0.012 -40.688 -17.969 1 92.31 60 LEU B CA 1
ATOM 1323 C C . LEU B 1 60 ? 1.316 -41.438 -17.922 1 92.31 60 LEU B C 1
ATOM 1325 O O . LEU B 1 60 ? 1.534 -42.375 -18.703 1 92.31 60 LEU B O 1
ATOM 1329 N N . MET B 1 61 ? 2.164 -41.094 -17.047 1 91.62 61 MET B N 1
ATOM 1330 C CA . MET B 1 61 ? 3.447 -41.781 -16.875 1 91.62 61 MET B CA 1
ATOM 1331 C C . MET B 1 61 ? 3.244 -43.25 -16.531 1 91.62 61 MET B C 1
ATOM 1333 O O . MET B 1 61 ? 3.918 -44.125 -17.094 1 91.62 61 MET B O 1
ATOM 1337 N N . ASP B 1 62 ? 2.307 -43.5 -15.602 1 92 62 ASP B N 1
ATOM 1338 C CA . ASP B 1 62 ? 2.035 -44.875 -15.195 1 92 62 ASP B CA 1
ATOM 1339 C C . ASP B 1 62 ? 1.545 -45.688 -16.375 1 92 62 ASP B C 1
ATOM 1341 O O . ASP B 1 62 ? 1.956 -46.844 -16.547 1 92 62 ASP B O 1
ATOM 1345 N N . GLN B 1 63 ? 0.712 -45.062 -17.172 1 91.06 63 GLN B N 1
ATOM 1346 C CA . GLN B 1 63 ? 0.174 -45.75 -18.344 1 91.06 63 GLN B CA 1
ATOM 1347 C C . GLN B 1 63 ? 1.265 -46.031 -19.375 1 91.06 63 GLN B C 1
ATOM 1349 O O . GLN B 1 63 ? 1.299 -47.094 -19.984 1 91.06 63 GLN B O 1
ATOM 1354 N N . LEU B 1 64 ? 2.248 -45.125 -19.531 1 90.69 64 LEU B N 1
ATOM 1355 C CA . LEU B 1 64 ? 3.295 -45.25 -20.531 1 90.69 64 LEU B CA 1
ATOM 1356 C C . LEU B 1 64 ? 4.387 -46.219 -20.062 1 90.69 64 LEU B C 1
ATOM 1358 O O . LEU B 1 64 ? 5.082 -46.812 -20.891 1 90.69 64 LEU B O 1
ATOM 1362 N N . ARG B 1 65 ? 4.461 -46.375 -18.797 1 88.69 65 ARG B N 1
ATOM 1363 C CA . ARG B 1 65 ? 5.473 -47.281 -18.219 1 88.69 65 ARG B CA 1
ATOM 1364 C C . ARG B 1 65 ? 5.145 -48.719 -18.531 1 88.69 65 ARG B C 1
ATOM 1366 O O . ARG B 1 65 ? 6.047 -49.562 -18.625 1 88.69 65 ARG B O 1
ATOM 1373 N N . ILE B 1 66 ? 3.791 -49 -18.688 1 86.69 66 ILE B N 1
ATOM 1374 C CA . ILE B 1 66 ? 3.332 -50.375 -18.922 1 86.69 66 ILE B CA 1
ATOM 1375 C C . ILE B 1 66 ? 3.594 -50.75 -20.375 1 86.69 66 ILE B C 1
ATOM 1377 O O . ILE B 1 66 ? 3.754 -51.938 -20.688 1 86.69 66 ILE B O 1
ATOM 1381 N N . ILE B 1 67 ? 3.746 -49.719 -21.281 1 83.5 67 ILE B N 1
ATOM 1382 C CA . ILE B 1 67 ? 3.926 -49.969 -22.703 1 83.5 67 ILE B CA 1
ATOM 1383 C C . ILE B 1 67 ? 5.402 -49.844 -23.062 1 83.5 67 ILE B C 1
ATOM 1385 O O . ILE B 1 67 ? 5.898 -48.75 -23.281 1 83.5 67 ILE B O 1
ATOM 1389 N N . PRO B 1 68 ? 6.227 -50.938 -22.984 1 73.75 68 PRO B N 1
ATOM 1390 C CA . PRO B 1 68 ? 7.68 -50.875 -23.156 1 73.75 68 PRO B CA 1
ATOM 1391 C C . PRO B 1 68 ? 8.094 -50.688 -24.609 1 73.75 68 PRO B C 1
ATOM 1393 O O . PRO B 1 68 ? 8.664 -51.594 -25.219 1 73.75 68 PRO B O 1
ATOM 1396 N N . THR B 1 69 ? 7.555 -49.781 -25.5 1 83.12 69 THR B N 1
ATOM 1397 C CA . THR B 1 69 ? 7.965 -49.469 -26.875 1 83.12 69 THR B CA 1
ATOM 1398 C C . THR B 1 69 ? 8.789 -48.188 -26.906 1 83.12 69 THR B C 1
ATOM 1400 O O . THR B 1 69 ? 8.812 -47.438 -25.922 1 83.12 69 THR B O 1
ATOM 1403 N N . ARG B 1 70 ? 9.586 -48.062 -27.969 1 80.12 70 ARG B N 1
ATOM 1404 C CA . ARG B 1 70 ? 10.375 -46.875 -28.172 1 80.12 70 ARG B CA 1
ATOM 1405 C C . ARG B 1 70 ? 9.492 -45.625 -28.125 1 80.12 70 ARG B C 1
ATOM 1407 O O . ARG B 1 70 ? 9.875 -44.594 -27.531 1 80.12 70 ARG B O 1
ATOM 1414 N N . GLN B 1 71 ? 8.297 -45.625 -28.875 1 80.44 71 GLN B N 1
ATOM 1415 C CA . GLN B 1 71 ? 7.355 -44.531 -28.891 1 80.44 71 GLN B CA 1
ATOM 1416 C C . GLN B 1 71 ? 6.926 -44.156 -27.484 1 80.44 71 GLN B C 1
ATOM 1418 O O . GLN B 1 71 ? 6.785 -42.969 -27.156 1 80.44 71 GLN B O 1
ATOM 1423 N N . SER B 1 72 ? 6.926 -45.156 -26.625 1 88.31 72 SER B N 1
ATOM 1424 C CA . SER B 1 72 ? 6.516 -44.906 -25.25 1 88.31 72 SER B CA 1
ATOM 1425 C C . SER B 1 72 ? 7.621 -44.219 -24.469 1 88.31 72 SER B C 1
ATOM 1427 O O . SER B 1 72 ? 7.344 -43.375 -23.609 1 88.31 72 SER B O 1
ATOM 1429 N N . LEU B 1 73 ? 8.844 -44.406 -24.844 1 88.25 73 LEU B N 1
ATOM 1430 C CA . LEU B 1 73 ? 9.969 -43.75 -24.188 1 88.25 73 LEU B CA 1
ATOM 1431 C C . LEU B 1 73 ? 9.992 -42.25 -24.484 1 88.25 73 LEU B C 1
ATOM 1433 O O . LEU B 1 73 ? 10.25 -41.438 -23.594 1 88.25 73 LEU B O 1
ATOM 1437 N N . GLU B 1 74 ? 9.797 -41.969 -25.766 1 90.75 74 GLU B N 1
ATOM 1438 C CA . GLU B 1 74 ? 9.758 -40.562 -26.172 1 90.75 74 GLU B CA 1
ATOM 1439 C C . GLU B 1 74 ? 8.617 -39.812 -25.469 1 90.75 74 GLU B C 1
ATOM 1441 O O . GLU B 1 74 ? 8.797 -38.688 -25.016 1 90.75 74 GLU B O 1
ATOM 1446 N N . LEU B 1 75 ? 7.434 -40.469 -25.406 1 91.81 75 LEU B N 1
ATOM 1447 C CA . LEU B 1 75 ? 6.27 -39.875 -24.766 1 91.81 75 LEU B CA 1
ATOM 1448 C C . LEU B 1 75 ? 6.492 -39.719 -23.266 1 91.81 75 LEU B C 1
ATOM 1450 O O . LEU B 1 75 ? 6.055 -38.75 -22.656 1 91.81 75 LEU B O 1
ATOM 1454 N N . ARG B 1 76 ? 7.258 -40.656 -22.656 1 93.44 76 ARG B N 1
ATOM 1455 C CA . ARG B 1 76 ? 7.57 -40.562 -21.234 1 93.44 76 ARG B CA 1
ATOM 1456 C C . ARG B 1 76 ? 8.5 -39.406 -20.953 1 93.44 76 ARG B C 1
ATOM 1458 O O . ARG B 1 76 ? 8.297 -38.656 -19.984 1 93.44 76 ARG B O 1
ATOM 1465 N N . ALA B 1 77 ? 9.414 -39.25 -21.844 1 93.88 77 ALA B N 1
ATOM 1466 C CA . ALA B 1 77 ? 10.336 -38.125 -21.656 1 93.88 77 ALA B CA 1
ATOM 1467 C C . ALA B 1 77 ? 9.617 -36.781 -21.766 1 93.88 77 ALA B C 1
ATOM 1469 O O . ALA B 1 77 ? 9.906 -35.844 -21.016 1 93.88 77 ALA B O 1
ATOM 1470 N N . GLU B 1 78 ? 8.672 -36.719 -22.703 1 93.94 78 GLU B N 1
ATOM 1471 C CA . GLU B 1 78 ? 7.891 -35.5 -22.891 1 93.94 78 GLU B CA 1
ATOM 1472 C C . GLU B 1 78 ? 7.031 -35.188 -21.672 1 93.94 78 GLU B C 1
ATOM 1474 O O . GLU B 1 78 ? 7.008 -34.062 -21.188 1 93.94 78 GLU B O 1
ATOM 1479 N N . VAL B 1 79 ? 6.332 -36.188 -21.172 1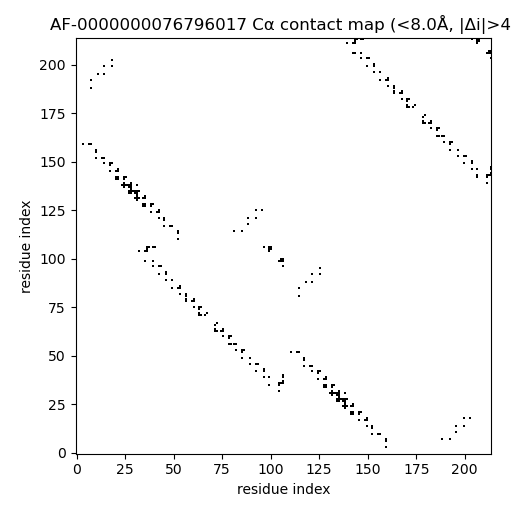 94.81 79 VAL B N 1
ATOM 1480 C CA . VAL B 1 79 ? 5.484 -36.031 -20 1 94.81 79 VAL B CA 1
ATOM 1481 C C . VAL B 1 79 ? 6.344 -35.656 -18.797 1 94.81 79 VAL B C 1
ATOM 1483 O O . VAL B 1 79 ? 5.957 -34.781 -18 1 94.81 79 VAL B O 1
ATOM 1486 N N . ALA B 1 80 ? 7.5 -36.281 -18.703 1 94.94 80 ALA B N 1
ATOM 1487 C CA . ALA B 1 80 ? 8.398 -35.969 -17.609 1 94.94 80 ALA B CA 1
ATOM 1488 C C . ALA B 1 80 ? 8.852 -34.5 -17.656 1 94.94 80 ALA B C 1
ATOM 1490 O O . ALA B 1 80 ? 8.914 -33.844 -16.625 1 94.94 80 ALA B O 1
ATOM 1491 N N . SER B 1 81 ? 9.141 -34.094 -18.812 1 95.5 81 SER B N 1
ATOM 1492 C CA . SER B 1 81 ? 9.562 -32.688 -19 1 95.5 81 SER B CA 1
ATOM 1493 C C . SER B 1 81 ? 8.445 -31.719 -18.625 1 95.5 81 SER B C 1
ATOM 1495 O O . SER B 1 81 ? 8.695 -30.719 -17.953 1 95.5 81 SER B O 1
ATOM 1497 N N . MET B 1 82 ? 7.277 -32.031 -19 1 94.56 82 MET B N 1
ATOM 1498 C CA . MET B 1 82 ? 6.121 -31.188 -18.719 1 94.56 82 MET B CA 1
ATOM 1499 C C . MET B 1 82 ? 5.836 -31.141 -17.219 1 94.56 82 MET B C 1
ATOM 1501 O O . MET B 1 82 ? 5.543 -30.094 -16.656 1 94.56 82 MET B O 1
ATOM 1505 N N . ALA B 1 83 ? 5.938 -32.312 -16.609 1 94.88 83 ALA B N 1
ATOM 1506 C CA . ALA B 1 83 ? 5.719 -32.375 -15.156 1 94.88 83 ALA B CA 1
ATOM 1507 C C . ALA B 1 83 ? 6.758 -31.562 -14.398 1 94.88 83 ALA B C 1
ATOM 1509 O O . ALA B 1 83 ? 6.434 -30.906 -13.414 1 94.88 83 ALA B O 1
ATOM 1510 N N . SER B 1 84 ? 7.938 -31.609 -14.906 1 96.31 84 SER B N 1
ATOM 1511 C CA . SER B 1 84 ? 9.008 -30.828 -14.289 1 96.31 84 SER B CA 1
ATOM 1512 C C . SER B 1 84 ? 8.758 -29.328 -14.43 1 96.31 84 SER B C 1
ATOM 1514 O O . SER B 1 84 ? 8.961 -28.578 -13.477 1 96.31 84 SER B O 1
ATOM 1516 N N . ASP B 1 85 ? 8.359 -28.938 -15.586 1 95.31 85 ASP B N 1
ATOM 1517 C CA . ASP B 1 85 ? 8.008 -27.547 -15.82 1 95.31 85 ASP B CA 1
ATOM 1518 C C . ASP B 1 85 ? 6.895 -27.094 -14.883 1 95.31 85 ASP B C 1
ATOM 1520 O O . ASP B 1 85 ? 6.973 -26.016 -14.289 1 95.31 85 ASP B O 1
ATOM 1524 N N . LEU B 1 86 ? 5.875 -27.906 -14.695 1 96.81 86 LEU B N 1
ATOM 1525 C CA . LEU B 1 86 ? 4.754 -27.578 -13.82 1 96.81 86 LEU B CA 1
ATOM 1526 C C . LEU B 1 86 ? 5.215 -27.438 -12.375 1 96.81 86 LEU B C 1
ATOM 1528 O O . LEU B 1 86 ? 4.793 -26.516 -11.672 1 96.81 86 LEU B O 1
ATOM 1532 N N . LYS B 1 87 ? 6.086 -28.328 -12.016 1 96.38 87 LYS B N 1
ATOM 1533 C CA . LYS B 1 87 ? 6.625 -28.266 -10.656 1 96.38 87 LYS B CA 1
ATOM 1534 C C . LYS B 1 87 ? 7.363 -26.953 -10.414 1 96.38 87 LYS B C 1
ATOM 1536 O O . LYS B 1 87 ? 7.195 -26.328 -9.367 1 96.38 87 LYS B O 1
ATOM 1541 N N . ASN B 1 88 ? 8.125 -26.594 -11.359 1 96.56 88 ASN B N 1
ATOM 1542 C CA . ASN B 1 88 ? 8.875 -25.344 -11.25 1 96.56 88 ASN B CA 1
ATOM 1543 C C . ASN B 1 88 ? 7.941 -24.141 -11.164 1 96.56 88 ASN B C 1
ATOM 1545 O O . ASN B 1 88 ? 8.148 -23.25 -10.344 1 96.56 88 ASN B O 1
ATOM 1549 N N . ARG B 1 89 ? 6.973 -24.125 -11.93 1 96.12 89 ARG B N 1
ATOM 1550 C CA . ARG B 1 89 ? 6.012 -23.031 -11.953 1 96.12 89 ARG B CA 1
ATOM 1551 C C . ARG B 1 89 ? 5.25 -22.953 -10.633 1 96.12 89 ARG B C 1
ATOM 1553 O O . ARG B 1 89 ? 5.008 -21.859 -10.109 1 96.12 89 ARG B O 1
ATOM 1560 N N . ARG B 1 90 ? 4.871 -24.109 -10.156 1 97.88 90 ARG B N 1
ATOM 1561 C CA . ARG B 1 90 ? 4.199 -24.156 -8.859 1 97.88 90 ARG B CA 1
ATOM 1562 C C . ARG B 1 90 ? 5.055 -23.531 -7.77 1 97.88 90 ARG B C 1
ATOM 1564 O O . ARG B 1 90 ? 4.551 -22.75 -6.949 1 97.88 90 ARG B O 1
ATOM 1571 N N . HIS B 1 91 ? 6.324 -23.844 -7.801 1 97.44 91 HIS B N 1
ATOM 1572 C CA . HIS B 1 91 ? 7.227 -23.297 -6.785 1 97.44 91 HIS B CA 1
ATOM 1573 C C . HIS B 1 91 ? 7.309 -21.781 -6.867 1 97.44 91 HIS B C 1
ATOM 1575 O O . HIS B 1 91 ? 7.238 -21.094 -5.844 1 97.44 91 HIS B O 1
ATOM 1581 N N . VAL B 1 92 ? 7.398 -21.25 -8.031 1 97.06 92 VAL B N 1
ATOM 1582 C CA . VAL B 1 92 ? 7.492 -19.812 -8.234 1 97.06 92 VAL B CA 1
ATOM 1583 C C . VAL B 1 92 ? 6.223 -19.125 -7.711 1 97.06 92 VAL B C 1
ATOM 1585 O O . VAL B 1 92 ? 6.297 -18.125 -7.012 1 97.06 92 VAL B O 1
ATOM 1588 N N . LEU B 1 93 ? 5.109 -19.703 -8.023 1 97.81 93 LEU B N 1
ATOM 1589 C CA . LEU B 1 93 ? 3.828 -19.156 -7.598 1 97.81 93 LEU B CA 1
ATOM 1590 C C . LEU B 1 93 ? 3.688 -19.219 -6.082 1 97.81 93 LEU B C 1
ATOM 1592 O O . LEU B 1 93 ? 3.221 -18.25 -5.457 1 97.81 93 LEU B O 1
ATOM 1596 N N . GLU B 1 94 ? 4.117 -20.312 -5.508 1 96.88 94 GLU B N 1
ATOM 1597 C CA . GLU B 1 94 ? 4.051 -20.469 -4.055 1 96.88 94 GLU B CA 1
ATOM 1598 C C . GLU B 1 94 ? 4.93 -19.422 -3.357 1 96.88 94 GLU B C 1
ATOM 1600 O O . GLU B 1 94 ? 4.535 -18.859 -2.34 1 96.88 94 GLU B O 1
ATOM 1605 N N . GLU B 1 95 ? 6.043 -19.172 -3.951 1 96.38 95 GLU B N 1
ATOM 1606 C CA . GLU B 1 95 ? 6.934 -18.156 -3.402 1 96.38 95 GLU B CA 1
ATOM 1607 C C . GLU B 1 95 ? 6.293 -16.766 -3.461 1 96.38 95 GLU B C 1
ATOM 1609 O O . GLU B 1 95 ? 6.453 -15.961 -2.541 1 96.38 95 GLU B O 1
ATOM 1614 N N . ARG B 1 96 ? 5.617 -16.547 -4.508 1 95.5 96 ARG B N 1
ATOM 1615 C CA . ARG B 1 96 ? 4.996 -15.227 -4.668 1 95.5 96 ARG B CA 1
ATOM 1616 C C . ARG B 1 96 ? 3.857 -15.039 -3.672 1 95.5 96 ARG B C 1
ATOM 1618 O O . ARG B 1 96 ? 3.668 -13.938 -3.143 1 95.5 96 ARG B O 1
ATOM 1625 N N . VAL B 1 97 ? 3.137 -16.094 -3.404 1 95.69 97 VAL B N 1
ATOM 1626 C CA . VAL B 1 97 ? 2.086 -16.047 -2.393 1 95.69 97 VAL B CA 1
ATOM 1627 C C . VAL B 1 97 ? 2.693 -15.727 -1.031 1 95.69 97 VAL B C 1
ATOM 1629 O O . VAL B 1 97 ? 2.139 -14.922 -0.273 1 95.69 97 VAL B O 1
ATOM 1632 N N . ASN B 1 98 ? 3.84 -16.297 -0.769 1 94.12 98 ASN B N 1
ATOM 1633 C CA . ASN B 1 98 ? 4.531 -16.016 0.485 1 94.12 98 ASN B CA 1
ATOM 1634 C C . ASN B 1 98 ? 4.969 -14.562 0.574 1 94.12 98 ASN B C 1
ATOM 1636 O O . ASN B 1 98 ? 4.836 -13.93 1.625 1 94.12 98 ASN B O 1
ATOM 1640 N N . ARG B 1 99 ? 5.418 -14.023 -0.515 1 93.06 99 ARG B N 1
ATOM 1641 C CA . ARG B 1 99 ? 5.844 -12.633 -0.554 1 93.06 99 ARG B CA 1
ATOM 1642 C C . ARG B 1 99 ? 4.664 -11.688 -0.332 1 93.06 99 ARG B C 1
ATOM 1644 O O . ARG B 1 99 ? 4.793 -10.68 0.365 1 93.06 99 ARG B O 1
ATOM 1651 N N . ILE B 1 100 ? 3.535 -12.008 -0.925 1 95.19 100 ILE B N 1
ATOM 1652 C CA . ILE B 1 100 ? 2.328 -11.211 -0.728 1 95.19 100 ILE B CA 1
ATOM 1653 C C . ILE B 1 100 ? 1.975 -11.172 0.756 1 95.19 100 ILE B C 1
ATOM 1655 O O . ILE B 1 100 ? 1.621 -10.117 1.288 1 95.19 100 ILE B O 1
ATOM 1659 N N . SER B 1 101 ? 2.146 -12.281 1.451 1 92.88 101 SER B N 1
ATOM 1660 C CA . SER B 1 101 ? 1.812 -12.375 2.867 1 92.88 101 SER B CA 1
ATOM 1661 C C . SER B 1 101 ? 2.732 -11.492 3.711 1 92.88 101 SER B C 1
ATOM 1663 O O . SER B 1 101 ? 2.332 -11 4.77 1 92.88 101 SER B O 1
ATOM 1665 N N . GLU B 1 102 ? 3.934 -11.344 3.238 1 89.38 102 GLU B N 1
ATOM 1666 C CA . GLU B 1 102 ? 4.891 -10.508 3.957 1 89.38 102 GLU B CA 1
ATOM 1667 C C . GLU B 1 102 ? 4.434 -9.055 3.998 1 89.38 102 GLU B C 1
ATOM 1669 O O . GLU B 1 102 ? 4.832 -8.297 4.883 1 89.38 102 GLU B O 1
ATOM 1674 N N . TYR B 1 103 ? 3.51 -8.711 3.08 1 86.88 103 TYR B N 1
ATOM 1675 C CA . TYR B 1 103 ? 2.947 -7.367 3.07 1 86.88 103 TYR B CA 1
ATOM 1676 C C . TYR B 1 103 ? 1.732 -7.277 3.986 1 86.88 103 TYR B C 1
ATOM 1678 O O . TYR B 1 103 ? 1.057 -6.246 4.027 1 86.88 103 TYR B O 1
ATOM 1686 N N . GLY B 1 104 ? 1.492 -8.344 4.621 1 86.75 104 GLY B N 1
ATOM 1687 C CA . GLY B 1 104 ? 0.362 -8.352 5.539 1 86.75 104 GLY B CA 1
ATOM 1688 C C . GLY B 1 104 ? -0.955 -8.672 4.859 1 86.75 104 GLY B C 1
ATOM 1689 O O . GLY B 1 104 ? -2.023 -8.352 5.383 1 86.75 104 GLY B O 1
ATOM 1690 N N . VAL B 1 105 ? -0.871 -9.086 3.658 1 90 105 VAL B N 1
ATOM 1691 C CA . VAL B 1 105 ? -2.068 -9.438 2.904 1 90 105 VAL B CA 1
ATOM 1692 C C . VAL B 1 105 ? -2.301 -10.945 2.982 1 90 105 VAL B C 1
ATOM 1694 O O . VAL B 1 105 ? -1.408 -11.734 2.664 1 90 105 VAL B O 1
ATOM 1697 N N . ARG B 1 106 ? -3.422 -11.297 3.461 1 87.12 106 ARG B N 1
ATOM 1698 C CA . ARG B 1 106 ? -3.779 -12.711 3.545 1 87.12 106 ARG B CA 1
ATOM 1699 C C . ARG B 1 106 ? -4.453 -13.18 2.26 1 87.12 106 ARG B C 1
ATOM 1701 O O . ARG B 1 106 ? -5.359 -12.516 1.748 1 87.12 106 ARG B O 1
ATOM 1708 N N . VAL B 1 107 ? -3.986 -14.172 1.751 1 86.31 107 VAL B N 1
ATOM 1709 C CA . VAL B 1 107 ? -4.57 -14.719 0.53 1 86.31 107 VAL B CA 1
ATOM 1710 C C . VAL B 1 107 ? -5.043 -16.156 0.779 1 86.31 107 VAL B C 1
ATOM 1712 O O . VAL B 1 107 ? -4.539 -16.828 1.676 1 86.31 107 VAL B O 1
#

Secondary structure (DSSP, 8-state):
-HHHHHHHHHHHHHHHHHHHHHHHHHHHHHHHHHHHHHHHHHHHHHHHHHHHHHHHHHHHHHHHHH--SHHHHHHHHHHHHHHHHHHHHHHHHHHHHHHHHHTT---/-HHHHHHHHHHHHHHHHHHHHHHHHHHHHHHHHHHHHHHHHHHHHHHHHHHHHHHHHHHHHHHHHH--SHHHHHHHHHHHHHHHHHHHHHHHHHHHHHHHHHTT---

pLDDT: mean 93.26, std 4.55, range [73.75, 98.25]

Solvent-accessible surface area (backbone atoms only — not comparable to full-atom values): 10976 Å² total; per-residue (Å²): 109,67,67,55,53,52,51,51,53,50,50,52,52,50,51,51,53,38,52,54,48,37,54,51,14,51,50,33,32,52,49,12,52,51,41,37,32,55,32,34,48,52,46,53,52,51,44,52,52,45,53,53,49,45,52,51,41,52,54,52,44,57,58,36,66,73,43,89,46,72,73,31,50,57,52,42,52,51,45,51,51,50,44,51,52,49,53,52,50,43,51,54,52,53,50,50,50,53,54,47,39,75,74,72,38,75,101,109,69,67,54,53,52,51,51,51,50,51,52,51,50,50,52,54,39,53,53,47,37,53,51,14,51,50,32,31,52,49,10,51,51,43,36,33,55,34,34,48,50,44,52,52,52,45,53,52,45,53,52,50,45,52,51,40,52,52,51,45,56,58,35,66,74,45,89,46,73,73,29,51,56,52,41,52,51,47,51,51,51,43,51,51,50,52,52,51,43,51,55,53,52,50,48,49,53,55,45,39,74,73,73,40,76,100

Sequence (214 aa):
MIEYKTSIESLRKDSKYTLDKVVIGESDLQRGRTDLRSTGKQIQSVIRSIYKAESTAAGLMDQLRIIPTRQSLELRAEVASMASDLKNRRHVLEERVNRISEYGVRVMIEYKTSIESLRKDSKYTLDKVVIGESDLQRGRTDLRSTGKQIQSVIRSIYKAESTAAGLMDQLRIIPTRQSLELRAEVASMASDLKNRRHVLEERVNRISEYGVRV

Radius of gyration: 31.51 Å; Cα contacts (8 Å, |Δi|>4): 180; chains: 2; bounding box: 22×102×56 Å

InterPro domains:
  IPR053284 RGS1-HXK1-interacting protein [PF27724] (3-107)
  IPR053284 RGS1-HXK1-interacting protein [PTHR34554] (1-107)

Foldseek 3Di:
DVVVVVVVVVVVVVVVVVVVVVVVVVVVVVVVLVVLQVVLVVLVVVLVVLVVLLVVLVVLLVVLVVPPDPVSVVVNVVSVVVSVVSVVVSVVSVVVSVVSVVVVHHD/DVVVVVVVVVVVVVVVVVVVVVVVVVVVVVVVLVVLQVVLVVLVVVLVVLVVVLVVLVVLLVVLVVVPDPVSVVVNVVSVVVSVVSVVVSVVSVVSSVVSVVVVHHD